Protein AF-A0A5F8A3R5-F1 (afdb_monomer)

Foldseek 3Di:
DPPDCVPPPDQQNAEEEEALVQCCPDPVSAAHPQQPDPPRVVVQVVVPHDHNYYDYDDPAALDPVCVVVCCVVQPCVNNVDHHYSDDSADFPHDPVCVVVCVVVDDDPVCVVVVVVCCVQAFDPPEFEFEAEADPVLVVQLVCVVVVNQWQDGGPNCVPQNDDPVRGDTDDSCLSHNDPVSVLVVRVVVCVVRVGQEYEYHYPDDGCQVVNCVSCVNSHQYDYDDPDDDDDDDDDPDDDDRPPPPPDDDDDDDDDDDDDDDDDDDDDDDDDDDDDDDDDDDDDDDDDDDDPDDPDVCPVVVVVPLDDDDPDDDDDSRGPGDDDDDD

pLDDT: mean 74.11, std 31.18, range [21.55, 98.81]

Organism: Macaca mulatta (NCBI:txid9544)

Mean predicted aligned error: 14.42 Å

Radius of gyration: 27.08 Å; Cα contacts (8 Å, |Δi|>4): 303; chains: 1; bounding box: 55×74×68 Å

Sequence (326 aa):
MEKLAPTHWPPEKRVAYCFEVAAQRSPDKKTCPMKEGNPFGPFWDQFHVSFNKSELFTGISFSAS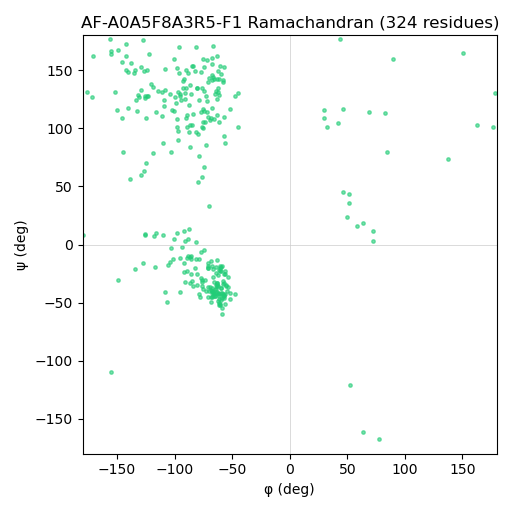YREQWSQRFSPKEHPVLALPGAPAQFPVLEEHRPLQKYMVWSDEMVRTGEAQIHAHLVRPYVGIHLRIGSDWKNACAMLKDGTAGSHFMASPQCVGYSRSTAAPLTMTMCLPDLKEIQRAVKLWVKSLDAQSVYVATDSESYVPELQQFFKGKVCAGQVGVQQEGNERRSQGGPTAHCMLHGLPYKPFAWIYHSSPVPTFLQTPAQRPPPQSFQVFVRSWSSHVPAGTFSALYHFFSWALSGLYETGVEPCLISSQELWAP

Solvent-accessible surface area (backbone atoms only — not comparable to full-atom values): 21499 Å² total; per-residue (Å²): 109,82,86,54,29,74,82,76,49,37,63,88,66,27,46,31,39,37,47,47,79,54,9,51,71,31,98,81,44,60,44,48,61,48,48,66,60,85,66,32,25,63,66,37,48,80,70,74,55,63,67,65,48,53,48,74,45,73,102,73,65,75,53,78,90,35,50,64,61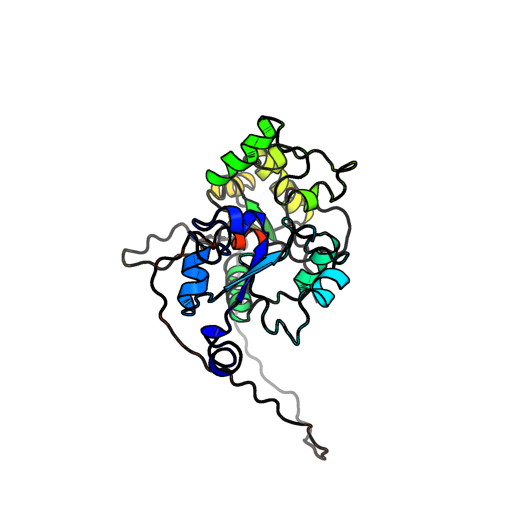,50,48,70,75,50,32,63,88,85,39,78,66,87,43,56,67,61,79,80,66,67,84,52,74,54,77,89,56,55,74,58,55,78,75,69,70,79,50,72,66,56,50,54,53,50,53,51,51,43,71,75,74,54,46,82,48,52,42,48,40,78,43,64,72,26,76,74,48,53,61,64,45,45,38,54,76,72,63,75,45,62,39,75,46,78,69,32,38,86,65,26,44,82,50,88,90,74,36,40,84,59,49,61,61,66,58,50,57,52,72,66,54,49,54,54,52,53,52,52,51,35,62,75,61,66,30,43,17,35,41,46,46,52,74,61,76,70,60,43,70,63,52,22,58,72,49,70,66,72,30,49,51,46,67,84,79,84,79,79,94,72,82,91,79,78,92,73,80,68,85,71,86,77,79,71,82,85,80,76,90,82,74,89,78,79,90,76,91,82,88,85,87,84,86,87,84,86,84,88,89,86,93,84,87,86,84,78,88,79,84,79,84,83,75,89,82,80,89,89,79,84,94,81,82,87,70,81,61,72,74,62,66,83,63,76,78,81,69,84,83,96,70,91,82,76,60,73,83,52,68,68,62,81,79,87,76,136

InterPro domains:
  IPR019378 GDP-fucose protein O-fucosyltransferase [PF10250] (1-217)
  IPR039922 GDP-fucose protein O-fucosyltransferase 1 [PTHR21420] (1-221)

Nearest PDB structures (foldseek):
  5ux6-assembly1_A  TM=9.987E-01  e=8.945E-41  Homo sapiens
  5ky4-assembly1_A  TM=9.962E-01  e=4.911E-40  Mus musculus
  5uxh-assembly1_A  TM=9.986E-01  e=8.212E-39  Homo sapiens
  5ux6-assembly2_B  TM=9.624E-01  e=8.856E-40  Homo sapiens
  5ky7-assembly1_A  TM=9.925E-01  e=2.172E-37  Mus musculus

Structure (mmCIF, N/CA/C/O backbone):
data_AF-A0A5F8A3R5-F1
#
_entry.id   AF-A0A5F8A3R5-F1
#
loop_
_atom_site.group_PDB
_atom_site.id
_atom_site.type_symbol
_atom_site.label_atom_id
_atom_site.label_alt_id
_atom_site.label_comp_id
_atom_site.label_asym_id
_atom_site.label_entity_id
_atom_site.label_seq_id
_atom_site.pdbx_PDB_ins_code
_atom_site.Cartn_x
_atom_site.Cartn_y
_atom_site.Cartn_z
_atom_site.occupancy
_atom_site.B_iso_or_equiv
_atom_site.auth_seq_id
_atom_site.auth_comp_id
_atom_site.auth_asym_id
_atom_site.auth_atom_id
_atom_site.pdbx_PDB_model_num
ATOM 1 N N . MET A 1 1 ? 11.092 -16.797 -12.698 1.00 82.56 1 MET A N 1
ATOM 2 C CA . MET A 1 1 ? 12.349 -16.511 -13.423 1.00 82.56 1 MET A CA 1
ATOM 3 C C . MET A 1 1 ? 12.956 -17.747 -14.076 1.00 82.56 1 MET A C 1
ATOM 5 O O . MET A 1 1 ? 13.409 -17.626 -15.195 1.00 82.56 1 MET A O 1
ATOM 9 N N . GLU A 1 2 ? 12.894 -18.934 -13.475 1.00 90.31 2 GLU A N 1
ATOM 10 C CA . GLU A 1 2 ? 13.579 -20.143 -13.980 1.00 90.31 2 GLU A CA 1
ATOM 11 C C . GLU A 1 2 ? 13.054 -20.720 -15.305 1.00 90.31 2 GLU A C 1
ATOM 13 O O . GLU A 1 2 ? 13.839 -21.155 -16.135 1.00 90.31 2 GLU A O 1
ATOM 18 N N . LYS A 1 3 ? 11.732 -20.739 -15.524 1.00 95.00 3 LYS A N 1
ATOM 19 C CA . LYS A 1 3 ? 11.142 -21.482 -16.656 1.00 95.00 3 LYS A CA 1
ATOM 20 C C . LYS A 1 3 ? 11.127 -20.718 -17.984 1.00 95.00 3 LYS A C 1
ATOM 22 O O . LYS A 1 3 ? 11.261 -21.331 -19.032 1.00 95.00 3 LYS A O 1
ATOM 27 N N . LEU A 1 4 ? 10.919 -19.398 -17.944 1.00 96.81 4 LEU A N 1
ATOM 28 C CA . LEU A 1 4 ? 10.735 -18.569 -19.147 1.00 96.81 4 LEU A CA 1
ATOM 29 C C . LEU A 1 4 ? 11.930 -17.658 -19.432 1.00 96.81 4 LEU A C 1
ATOM 31 O O . LEU A 1 4 ? 12.314 -17.493 -20.588 1.00 96.81 4 LEU A O 1
ATOM 35 N N . ALA A 1 5 ? 12.520 -17.052 -18.396 1.00 97.19 5 ALA A N 1
ATOM 36 C CA . ALA A 1 5 ? 13.532 -16.019 -18.591 1.00 97.19 5 ALA A CA 1
ATOM 37 C C . ALA A 1 5 ? 14.819 -16.527 -19.267 1.00 97.19 5 ALA A C 1
ATOM 39 O O . ALA A 1 5 ? 15.315 -15.796 -20.119 1.00 97.19 5 ALA A O 1
ATOM 40 N N . PRO A 1 6 ? 15.344 -17.743 -18.992 1.00 96.31 6 PRO A N 1
ATOM 41 C CA . PRO A 1 6 ? 16.564 -18.212 -19.648 1.00 96.31 6 PRO A CA 1
ATOM 42 C C . PRO A 1 6 ? 16.463 -18.248 -21.177 1.00 96.31 6 PRO A C 1
ATOM 44 O O . PRO A 1 6 ? 17.441 -17.959 -21.856 1.00 96.31 6 PRO A O 1
ATOM 47 N N . THR A 1 7 ? 15.281 -18.555 -21.719 1.00 97.06 7 THR A N 1
ATOM 48 C CA . THR A 1 7 ? 15.055 -18.651 -23.169 1.00 97.06 7 THR A CA 1
ATOM 49 C C . THR A 1 7 ? 14.505 -17.354 -23.765 1.00 97.06 7 THR A C 1
ATOM 51 O O . THR A 1 7 ? 14.913 -16.950 -24.852 1.00 97.06 7 THR A O 1
ATOM 54 N N . HIS A 1 8 ? 13.577 -16.686 -23.074 1.00 97.25 8 HIS A N 1
ATOM 55 C CA . HIS A 1 8 ? 12.811 -15.567 -23.639 1.00 97.25 8 HIS A CA 1
ATOM 56 C C . HIS A 1 8 ? 13.237 -14.186 -23.124 1.00 97.25 8 HIS A C 1
ATOM 58 O O . HIS A 1 8 ? 12.936 -13.184 -23.770 1.00 97.25 8 HIS A O 1
ATOM 64 N N . TRP A 1 9 ? 13.955 -14.111 -22.000 1.00 98.00 9 TRP A N 1
ATOM 65 C CA . TRP A 1 9 ? 14.418 -12.856 -21.395 1.00 98.00 9 TRP A CA 1
ATOM 66 C C . TRP A 1 9 ? 15.868 -12.950 -20.860 1.00 98.00 9 TRP A C 1
ATOM 68 O O . TRP A 1 9 ? 16.125 -12.732 -19.664 1.00 98.00 9 TRP A O 1
ATOM 78 N N . PRO A 1 10 ? 16.829 -13.314 -21.736 1.00 97.44 10 PRO A N 1
ATOM 79 C CA . PRO A 1 10 ? 18.243 -13.414 -21.384 1.00 97.44 10 PRO A CA 1
ATOM 80 C C . PRO A 1 10 ? 18.846 -12.029 -21.070 1.00 97.44 10 PRO A C 1
ATOM 82 O O . PRO A 1 10 ? 18.249 -11.013 -21.441 1.00 97.44 10 PRO A O 1
ATOM 85 N N . PRO A 1 11 ? 19.994 -11.954 -20.364 1.00 98.06 11 PRO A N 1
ATOM 86 C CA . PRO A 1 11 ? 20.572 -10.708 -19.846 1.00 98.06 11 PRO A CA 1
ATOM 87 C C . PRO A 1 11 ? 20.653 -9.543 -20.842 1.00 98.06 11 PRO A C 1
ATOM 89 O O . PRO A 1 11 ? 20.291 -8.418 -20.506 1.00 98.06 11 PRO A O 1
ATOM 92 N N . GLU A 1 12 ? 21.057 -9.811 -22.077 1.00 97.56 12 GLU A N 1
ATOM 93 C CA . GLU A 1 12 ? 21.188 -8.836 -23.160 1.00 97.56 12 GLU A CA 1
ATOM 94 C C . GLU A 1 12 ? 19.846 -8.258 -23.640 1.00 97.56 12 GLU A C 1
ATOM 96 O O . GLU A 1 12 ? 19.813 -7.187 -24.238 1.00 97.56 12 GLU A O 1
ATOM 101 N N . LYS A 1 13 ? 18.723 -8.926 -23.341 1.00 97.88 13 LYS A N 1
ATOM 102 C CA . LYS A 1 13 ? 17.359 -8.462 -23.656 1.00 97.88 13 LYS A CA 1
ATOM 103 C C . LYS A 1 13 ? 16.644 -7.827 -22.461 1.00 97.88 13 LYS A C 1
ATOM 105 O O . LYS A 1 13 ? 15.462 -7.491 -22.558 1.00 97.88 13 LYS A O 1
ATOM 110 N N . ARG A 1 14 ? 17.318 -7.661 -21.319 1.00 98.44 14 ARG A N 1
ATOM 111 C CA . ARG A 1 14 ? 16.717 -7.078 -20.111 1.00 98.44 14 ARG A CA 1
ATOM 112 C C . ARG A 1 14 ? 16.671 -5.563 -20.220 1.00 98.44 14 ARG A C 1
ATOM 114 O O . ARG A 1 14 ? 17.638 -4.873 -19.911 1.00 98.44 14 ARG A O 1
ATOM 121 N N . VAL A 1 15 ? 15.531 -5.057 -20.667 1.00 98.81 15 VAL A N 1
ATOM 122 C CA . VAL A 1 15 ? 15.263 -3.626 -20.824 1.00 98.81 15 VAL A CA 1
ATOM 123 C C . VAL A 1 15 ? 14.514 -3.100 -19.602 1.00 98.81 15 VAL A C 1
ATOM 125 O O . VAL A 1 15 ? 13.530 -3.705 -19.177 1.00 98.81 15 VAL A O 1
ATOM 128 N N . ALA A 1 16 ? 14.989 -1.993 -19.039 1.00 98.81 16 ALA A N 1
ATOM 129 C CA . ALA A 1 16 ? 14.313 -1.249 -17.983 1.00 98.81 16 ALA A CA 1
ATOM 130 C C . ALA A 1 16 ? 13.424 -0.158 -18.583 1.00 98.81 16 ALA A C 1
ATOM 132 O O . ALA A 1 16 ? 13.827 0.489 -19.544 1.00 98.81 16 ALA A O 1
ATOM 133 N N . TYR A 1 17 ? 12.256 0.088 -17.996 1.00 98.81 17 TYR A N 1
ATOM 134 C CA . TYR A 1 17 ? 11.328 1.120 -18.455 1.00 98.81 17 TYR A CA 1
ATOM 135 C C . TYR A 1 17 ? 11.036 2.078 -17.308 1.00 98.81 17 TYR A C 1
ATOM 137 O O . TYR A 1 17 ? 10.665 1.641 -16.221 1.00 98.81 17 TYR A O 1
ATOM 145 N N . CYS A 1 18 ? 11.192 3.382 -17.508 1.00 98.75 18 CYS A N 1
ATOM 146 C CA . CYS A 1 18 ? 10.903 4.352 -16.454 1.00 98.75 18 CYS A CA 1
ATOM 147 C C . CYS A 1 18 ? 10.561 5.736 -16.999 1.00 98.75 18 CYS A C 1
ATOM 149 O O . CYS A 1 18 ? 10.804 6.065 -18.160 1.00 98.75 18 CYS A O 1
ATOM 151 N N . PHE A 1 19 ? 10.023 6.577 -16.118 1.00 98.62 19 PHE A N 1
ATOM 152 C CA . PHE A 1 19 ? 9.847 7.984 -16.429 1.00 98.62 19 PHE A CA 1
ATOM 153 C C . PHE A 1 19 ? 11.192 8.678 -16.660 1.00 98.62 19 PHE A C 1
ATOM 155 O O . PHE A 1 19 ? 12.144 8.451 -15.911 1.00 98.62 19 PHE A O 1
ATOM 162 N N . GLU A 1 20 ? 11.245 9.602 -17.620 1.00 98.31 20 GLU A N 1
ATOM 163 C CA . GLU A 1 20 ? 12.430 10.437 -17.875 1.00 98.31 20 GLU A CA 1
ATOM 164 C C . GLU A 1 20 ? 12.933 11.128 -16.601 1.00 98.31 20 GLU A C 1
ATOM 166 O O . GLU A 1 20 ? 14.128 11.122 -16.320 1.00 98.31 20 GLU A O 1
ATOM 171 N N . VAL A 1 21 ? 12.024 11.641 -15.765 1.00 97.69 21 VA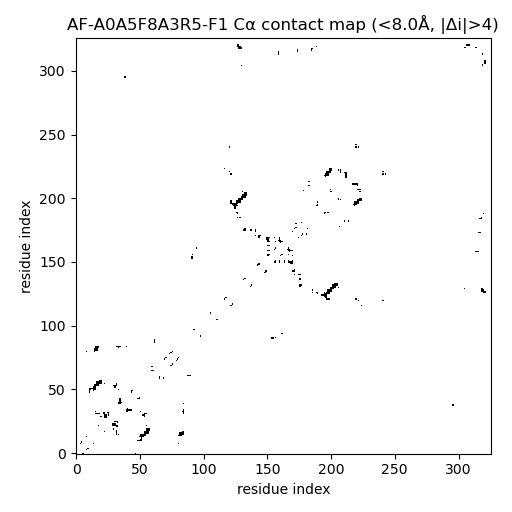L A N 1
ATOM 172 C CA . VAL A 1 21 ? 12.374 12.291 -14.488 1.00 97.69 21 VAL A CA 1
ATOM 173 C C . VAL A 1 21 ? 13.024 11.346 -13.472 1.00 97.69 21 VAL A C 1
ATOM 175 O O . VAL A 1 21 ? 13.745 11.805 -12.589 1.00 97.69 21 VAL A O 1
ATOM 178 N N . ALA A 1 22 ? 12.781 10.035 -13.568 1.00 97.62 22 ALA A N 1
ATOM 179 C CA . ALA A 1 22 ? 13.450 9.044 -12.730 1.00 97.62 22 ALA A CA 1
ATOM 180 C C . ALA A 1 22 ? 14.871 8.785 -13.243 1.00 97.62 22 ALA A C 1
ATOM 182 O O . ALA A 1 22 ? 15.812 8.802 -12.454 1.00 97.62 22 ALA A O 1
ATOM 183 N N . ALA A 1 23 ? 15.033 8.626 -14.559 1.00 97.88 23 ALA A N 1
ATOM 184 C CA . ALA A 1 23 ? 16.346 8.475 -15.181 1.00 97.88 23 ALA A CA 1
ATOM 185 C C . ALA A 1 23 ? 17.226 9.719 -15.003 1.00 97.88 23 ALA A C 1
ATOM 187 O O . ALA A 1 23 ? 18.420 9.598 -14.795 1.00 97.88 23 ALA A O 1
ATOM 188 N N . GLN A 1 24 ? 16.662 10.927 -14.971 1.00 97.69 24 GLN A N 1
ATOM 189 C CA . GLN A 1 24 ? 17.431 12.152 -14.705 1.00 97.69 24 GLN A CA 1
ATOM 190 C C . GLN A 1 24 ? 18.120 12.178 -13.329 1.00 97.69 24 GLN A C 1
ATOM 192 O O . GLN A 1 24 ? 19.040 12.970 -13.131 1.00 97.69 24 GLN A O 1
ATOM 197 N N . ARG A 1 25 ? 17.683 11.337 -12.382 1.00 95.44 25 ARG A N 1
ATOM 198 C CA . ARG A 1 25 ? 18.297 11.199 -11.051 1.00 95.44 25 ARG A CA 1
ATOM 199 C C . ARG A 1 25 ? 19.452 10.199 -11.031 1.00 95.44 25 ARG A C 1
ATOM 201 O O . ARG A 1 25 ? 20.147 10.127 -10.022 1.00 95.44 25 ARG A O 1
ATOM 208 N N . SER A 1 26 ? 19.649 9.424 -12.098 1.00 96.19 26 SER A N 1
ATOM 209 C CA . SER A 1 26 ? 20.798 8.531 -12.202 1.00 96.19 26 SER A CA 1
ATOM 210 C C . SER A 1 26 ? 22.089 9.331 -12.435 1.00 96.19 26 SER A C 1
ATOM 212 O O . SER A 1 26 ? 22.038 10.461 -12.936 1.00 96.19 26 SER A O 1
ATOM 214 N N . PRO A 1 27 ? 23.267 8.751 -12.137 1.00 95.88 27 PRO A N 1
ATOM 215 C CA . PRO A 1 27 ? 24.552 9.418 -12.360 1.00 95.88 27 PRO A CA 1
ATOM 216 C C . PRO A 1 27 ? 24.767 9.894 -13.807 1.00 95.88 27 PRO A C 1
ATOM 218 O O . PRO A 1 27 ? 25.338 10.959 -14.036 1.00 95.88 27 PRO A O 1
ATOM 221 N N . ASP A 1 28 ? 24.279 9.129 -14.786 1.00 96.69 28 ASP A N 1
ATOM 222 C CA . ASP A 1 28 ? 24.381 9.423 -16.221 1.00 96.69 28 ASP A CA 1
ATOM 223 C C . ASP A 1 28 ? 23.167 10.183 -16.791 1.00 96.69 28 ASP A C 1
ATOM 225 O O . ASP A 1 28 ? 23.152 10.525 -17.977 1.00 96.69 28 ASP A O 1
ATOM 229 N N . LYS A 1 29 ? 22.155 10.454 -15.955 1.00 97.38 29 LYS A N 1
ATOM 230 C CA . LYS A 1 29 ? 20.881 11.116 -16.287 1.00 97.38 29 LYS A CA 1
ATOM 231 C C . LYS A 1 29 ? 20.047 10.419 -17.371 1.00 97.38 29 LYS A C 1
ATOM 233 O O . LYS A 1 29 ? 19.163 11.046 -17.960 1.00 97.38 29 LYS A O 1
ATOM 238 N N . LYS A 1 30 ? 20.350 9.157 -17.683 1.00 97.62 30 LYS A N 1
ATOM 239 C CA . LYS A 1 30 ? 19.756 8.400 -18.802 1.00 97.62 30 LYS A CA 1
ATOM 240 C C . LYS A 1 30 ? 19.340 6.982 -18.420 1.00 97.62 30 LYS A C 1
ATOM 242 O O . LYS A 1 30 ? 18.496 6.404 -19.101 1.00 97.62 30 LYS A O 1
ATOM 247 N N . THR A 1 31 ? 19.897 6.430 -17.348 1.00 98.44 31 THR A N 1
ATOM 248 C CA . THR A 1 31 ? 19.628 5.059 -16.912 1.00 98.44 31 THR A CA 1
ATOM 249 C C . THR A 1 31 ? 18.486 4.999 -15.899 1.00 98.44 31 THR A C 1
ATOM 251 O O . THR A 1 31 ? 18.439 5.760 -14.937 1.00 98.44 31 THR A O 1
ATOM 254 N N . CYS A 1 32 ? 17.559 4.060 -16.083 1.00 98.75 32 CYS A N 1
ATOM 255 C CA . CYS A 1 32 ? 16.489 3.818 -15.125 1.00 98.75 32 CYS A CA 1
ATOM 256 C C . CYS A 1 32 ? 17.047 3.302 -13.788 1.00 98.75 32 CYS A C 1
ATOM 258 O O . CYS A 1 32 ? 17.773 2.303 -13.784 1.00 98.75 32 CYS A O 1
ATOM 260 N N . PRO A 1 33 ? 16.662 3.898 -12.642 1.00 98.06 33 PRO A N 1
ATOM 261 C CA . PRO A 1 33 ? 17.178 3.530 -11.323 1.00 98.06 33 PRO A CA 1
ATOM 262 C C . PRO A 1 33 ? 16.500 2.260 -10.774 1.00 98.06 33 PRO A C 1
ATOM 264 O O . PRO A 1 33 ? 15.946 2.254 -9.680 1.00 98.06 33 PRO A O 1
ATOM 267 N N . MET A 1 34 ? 16.514 1.165 -11.541 1.00 98.38 34 MET A N 1
ATOM 268 C CA . MET A 1 34 ? 15.811 -0.085 -11.208 1.00 98.38 34 MET A CA 1
ATOM 269 C C . MET A 1 34 ? 16.317 -0.740 -9.925 1.00 98.38 34 MET A C 1
ATOM 271 O O . MET A 1 34 ? 15.586 -1.506 -9.307 1.00 98.38 34 MET A O 1
ATOM 275 N N . LYS A 1 35 ? 17.579 -0.484 -9.570 1.00 98.25 35 LYS A N 1
ATOM 276 C CA . LYS A 1 35 ? 18.303 -1.144 -8.478 1.00 98.25 35 LYS A CA 1
ATOM 277 C C . LYS A 1 35 ? 18.904 -0.159 -7.472 1.00 98.25 35 LYS A C 1
ATOM 279 O O . LYS A 1 35 ? 19.668 -0.570 -6.607 1.00 98.25 35 LYS A O 1
ATOM 284 N N . GLU A 1 36 ? 18.579 1.126 -7.586 1.00 96.94 36 GLU A N 1
ATOM 285 C CA . GLU A 1 36 ? 19.144 2.154 -6.712 1.00 96.94 36 GLU A CA 1
ATOM 286 C C . GLU A 1 36 ? 18.464 2.123 -5.339 1.00 96.94 36 GLU A C 1
ATOM 288 O O . GLU A 1 36 ? 17.277 2.419 -5.205 1.00 96.94 36 GLU A O 1
ATOM 293 N N . GLY A 1 37 ? 19.227 1.764 -4.305 1.00 95.19 37 GLY A N 1
ATOM 294 C CA . GLY A 1 37 ? 18.761 1.724 -2.920 1.00 95.19 37 GLY A CA 1
ATOM 295 C C . GLY A 1 37 ? 17.900 0.506 -2.555 1.00 95.19 37 GLY A C 1
ATOM 296 O O . GLY A 1 37 ? 17.824 -0.498 -3.265 1.00 95.19 37 GLY A O 1
ATOM 297 N N . ASN A 1 38 ? 17.260 0.592 -1.387 1.00 95.06 38 ASN A N 1
ATOM 298 C CA . ASN A 1 38 ? 16.392 -0.441 -0.819 1.00 95.06 38 ASN A CA 1
ATOM 299 C C . ASN A 1 38 ? 14.927 0.038 -0.896 1.00 95.06 38 ASN A C 1
ATOM 301 O O . ASN A 1 38 ? 14.677 1.192 -0.543 1.00 95.06 38 ASN A O 1
ATOM 305 N N . PRO A 1 39 ? 13.964 -0.784 -1.362 1.00 97.00 39 PRO A N 1
ATOM 306 C CA . PRO A 1 39 ? 14.056 -2.226 -1.654 1.00 97.00 39 PRO A CA 1
ATOM 307 C C . PRO A 1 39 ? 14.454 -2.602 -3.087 1.00 97.00 39 PRO A C 1
ATOM 309 O O . PRO A 1 39 ? 14.511 -3.788 -3.409 1.00 97.00 39 PRO A O 1
ATOM 312 N N . PHE A 1 40 ? 14.740 -1.619 -3.938 1.00 97.31 40 PHE A N 1
ATOM 313 C CA . PHE A 1 40 ? 14.911 -1.796 -5.382 1.00 97.31 40 PHE A CA 1
ATOM 314 C C . PHE A 1 40 ? 16.023 -2.783 -5.768 1.00 97.31 40 PHE A C 1
ATOM 316 O O . PHE A 1 40 ? 15.758 -3.746 -6.485 1.00 97.31 40 PHE A O 1
ATOM 323 N N . GLY A 1 41 ? 17.251 -2.587 -5.279 1.00 97.56 41 GLY A N 1
ATOM 324 C CA . GLY A 1 41 ? 18.385 -3.470 -5.587 1.00 97.56 41 GLY A CA 1
ATOM 325 C C . GLY A 1 41 ? 18.132 -4.924 -5.175 1.00 97.56 41 GLY A C 1
ATOM 326 O O . GLY A 1 41 ? 18.049 -5.790 -6.054 1.00 97.56 41 GLY A O 1
ATOM 327 N N . PRO A 1 42 ? 17.891 -5.188 -3.873 1.00 98.31 42 PRO A N 1
ATOM 328 C CA . PRO A 1 42 ? 17.630 -6.534 -3.369 1.00 98.31 42 PRO A CA 1
ATOM 329 C C . PRO A 1 42 ? 16.490 -7.263 -4.091 1.00 98.31 42 PRO A C 1
ATOM 331 O O . PRO A 1 42 ? 16.590 -8.467 -4.332 1.00 98.31 42 PRO A O 1
ATOM 334 N N . PHE A 1 43 ? 15.428 -6.546 -4.483 1.00 98.12 43 PHE A N 1
ATOM 335 C CA . PHE A 1 43 ? 14.307 -7.144 -5.206 1.00 98.12 43 PHE A CA 1
ATOM 336 C C . PHE A 1 43 ? 14.728 -7.778 -6.539 1.00 98.12 43 PHE A C 1
ATOM 338 O O . PHE A 1 43 ? 14.259 -8.867 -6.863 1.00 98.12 43 PHE A O 1
ATOM 345 N N . TRP A 1 44 ? 15.605 -7.136 -7.313 1.00 98.25 44 TRP A N 1
ATOM 346 C CA . TRP A 1 44 ? 16.084 -7.692 -8.584 1.00 98.25 44 TRP A CA 1
ATOM 347 C C . TRP A 1 44 ? 17.262 -8.651 -8.401 1.00 98.25 44 TRP A C 1
ATOM 349 O O . TRP A 1 44 ? 17.398 -9.619 -9.157 1.00 98.25 44 TRP A O 1
ATOM 359 N N . ASP A 1 45 ? 18.096 -8.416 -7.387 1.00 98.25 45 ASP A N 1
ATOM 360 C CA . ASP A 1 45 ? 19.271 -9.240 -7.095 1.00 98.25 45 ASP A CA 1
ATOM 361 C C . ASP A 1 45 ? 18.913 -10.662 -6.669 1.00 98.25 45 ASP A C 1
ATOM 363 O O . ASP A 1 45 ? 19.619 -11.592 -7.059 1.00 98.25 45 ASP A O 1
ATOM 367 N N . GLN A 1 46 ? 17.779 -10.864 -5.986 1.00 97.62 46 GLN A N 1
ATOM 368 C CA . GLN A 1 46 ? 17.300 -12.210 -5.634 1.00 97.62 46 GLN A CA 1
ATOM 369 C C . GLN A 1 46 ? 17.057 -13.107 -6.867 1.00 97.62 46 GLN A C 1
ATOM 371 O O . GLN A 1 46 ? 17.004 -14.327 -6.751 1.00 97.62 46 GLN A O 1
ATOM 376 N N . PHE A 1 47 ? 16.910 -12.508 -8.055 1.00 97.75 47 PHE A N 1
ATOM 377 C CA . PHE A 1 47 ? 16.742 -13.206 -9.330 1.00 97.75 47 PHE A CA 1
ATOM 378 C C . PHE A 1 47 ? 17.961 -13.082 -10.254 1.00 97.75 47 PHE A C 1
ATOM 380 O O . PHE A 1 47 ? 17.878 -13.450 -11.429 1.00 97.75 47 PHE A O 1
ATOM 387 N N . HIS A 1 48 ? 19.070 -12.522 -9.759 1.00 97.62 48 HIS A N 1
ATOM 388 C CA . HIS A 1 48 ? 20.262 -12.193 -10.545 1.00 97.62 48 HIS A CA 1
ATOM 389 C C . HIS A 1 48 ? 19.925 -11.360 -11.796 1.00 97.62 48 HIS A C 1
ATOM 391 O O . HIS A 1 48 ? 20.399 -11.616 -12.914 1.00 97.62 48 HIS A O 1
ATOM 397 N N . VAL A 1 49 ? 19.044 -10.369 -11.620 1.00 98.38 49 VAL A N 1
ATOM 398 C CA . VAL A 1 49 ? 18.607 -9.464 -12.685 1.00 98.38 49 VAL A CA 1
ATOM 399 C C . VAL A 1 49 ? 19.429 -8.177 -12.673 1.00 98.38 49 VAL A C 1
ATOM 401 O O . VAL A 1 49 ? 19.566 -7.487 -11.663 1.00 98.38 49 VAL A O 1
ATOM 404 N N . SER A 1 50 ? 19.940 -7.845 -13.854 1.00 98.25 50 SER A N 1
ATOM 405 C CA . SER A 1 50 ? 20.540 -6.561 -14.209 1.00 98.25 50 SER A CA 1
ATOM 406 C C . SER A 1 50 ? 19.976 -6.147 -15.562 1.00 98.25 50 SER A C 1
ATOM 408 O O . SER A 1 50 ? 19.616 -7.010 -16.368 1.00 98.25 50 SER A O 1
ATOM 410 N N . PHE A 1 51 ? 19.882 -4.842 -15.797 1.00 98.50 51 PHE A N 1
ATOM 411 C CA . PHE A 1 51 ? 19.267 -4.280 -16.995 1.00 98.50 51 PHE A CA 1
ATOM 412 C C . PHE A 1 51 ? 20.349 -3.791 -17.953 1.00 98.50 51 PHE A C 1
ATOM 414 O O . PHE A 1 51 ? 21.268 -3.086 -17.548 1.00 98.50 51 PHE A O 1
ATOM 421 N N . ASN A 1 52 ? 20.250 -4.203 -19.214 1.00 97.81 52 ASN A N 1
ATOM 422 C CA . ASN A 1 52 ? 21.227 -3.899 -20.253 1.00 97.81 52 ASN A CA 1
ATOM 423 C C . ASN A 1 52 ? 21.030 -2.496 -20.847 1.00 97.81 52 ASN A C 1
ATOM 425 O O . ASN A 1 52 ? 22.006 -1.832 -21.182 1.00 97.81 52 ASN A O 1
ATOM 429 N N . LYS A 1 53 ? 19.777 -2.038 -20.956 1.00 97.88 53 LYS A N 1
ATOM 430 C CA . LYS A 1 53 ? 19.432 -0.699 -21.449 1.00 97.88 53 LYS A CA 1
ATOM 431 C C . LYS A 1 53 ? 18.154 -0.161 -20.805 1.00 97.88 53 LYS A C 1
ATOM 433 O O . LYS A 1 53 ? 17.407 -0.916 -20.180 1.00 97.88 53 LYS A O 1
ATOM 438 N N . SER A 1 54 ? 17.908 1.134 -20.996 1.00 98.69 54 SER A N 1
ATOM 439 C CA . SER A 1 54 ? 16.736 1.851 -20.484 1.00 98.69 54 SER A CA 1
ATOM 440 C C . SER A 1 54 ? 15.899 2.431 -21.623 1.00 98.69 54 SER A C 1
ATOM 442 O O . SER A 1 54 ? 16.445 3.039 -22.539 1.00 98.69 54 SER A O 1
ATOM 444 N N . GLU A 1 55 ? 14.583 2.268 -21.540 1.00 98.62 55 GLU A N 1
ATOM 445 C CA . GLU A 1 55 ? 13.585 2.930 -22.378 1.00 98.62 55 GLU A CA 1
ATOM 446 C C . GLU A 1 55 ? 12.842 3.952 -21.515 1.00 98.62 55 GLU A C 1
ATOM 448 O O . GLU A 1 55 ? 12.225 3.618 -20.499 1.00 98.62 55 GLU A O 1
ATOM 453 N N . LEU A 1 56 ? 12.931 5.220 -21.902 1.00 98.62 56 LEU A N 1
ATOM 454 C CA . LEU A 1 56 ? 12.355 6.318 -21.133 1.00 98.62 56 LEU A CA 1
ATOM 455 C C . LEU A 1 56 ? 10.978 6.677 -21.679 1.00 98.62 56 LEU A C 1
ATOM 457 O O . LEU A 1 56 ? 10.755 6.579 -22.884 1.00 98.62 56 LEU A O 1
ATOM 461 N N . PHE A 1 57 ? 10.064 7.121 -20.820 1.00 98.38 57 PHE A N 1
ATOM 462 C CA . PHE A 1 57 ? 8.771 7.676 -21.221 1.00 98.38 57 PHE A CA 1
ATOM 463 C C . PHE A 1 57 ? 8.397 8.921 -20.409 1.00 98.38 57 PHE A C 1
ATOM 465 O O . PHE A 1 57 ? 8.872 9.142 -19.297 1.00 98.38 57 PHE A O 1
ATOM 472 N N . THR A 1 58 ? 7.540 9.764 -20.978 1.00 97.81 58 THR A N 1
ATOM 473 C CA . THR A 1 58 ? 7.069 11.017 -20.374 1.00 97.81 58 THR A CA 1
ATOM 474 C C . THR A 1 58 ? 5.708 11.389 -20.959 1.00 97.81 58 THR A C 1
ATOM 476 O O . THR A 1 58 ? 5.310 10.830 -21.983 1.00 97.81 58 THR A O 1
ATOM 479 N N . GLY A 1 59 ? 4.978 12.297 -20.305 1.00 96.19 59 GLY A N 1
ATOM 480 C CA . GLY A 1 59 ? 3.659 12.757 -20.767 1.00 96.19 59 GLY A CA 1
ATOM 481 C C . GLY A 1 59 ? 2.576 11.669 -20.805 1.00 96.19 59 GLY A C 1
ATOM 482 O O . GLY A 1 59 ? 1.568 11.830 -21.484 1.00 96.19 59 GLY A O 1
ATOM 483 N N . ILE A 1 60 ? 2.791 10.558 -20.097 1.00 97.06 60 ILE A N 1
ATOM 484 C CA . ILE A 1 60 ? 1.889 9.407 -20.010 1.00 97.06 60 ILE A CA 1
ATOM 485 C C . ILE A 1 60 ? 1.664 9.052 -18.539 1.00 97.06 60 ILE A C 1
ATOM 487 O O . ILE A 1 60 ? 2.525 9.311 -17.700 1.00 97.06 60 ILE A O 1
ATOM 491 N N . SER A 1 61 ? 0.523 8.457 -18.202 1.00 97.19 61 SER A N 1
ATOM 492 C CA . SER A 1 61 ? 0.282 7.887 -16.872 1.00 97.19 61 SER A CA 1
ATOM 493 C C . SER A 1 61 ? -0.179 6.433 -16.987 1.00 97.19 61 SER A C 1
ATOM 495 O O . SER A 1 61 ? -0.380 5.918 -18.085 1.00 97.19 61 SER A O 1
ATOM 497 N N . PHE A 1 62 ? -0.356 5.760 -15.852 1.00 97.88 62 PHE A N 1
ATOM 498 C CA . PHE A 1 62 ? -0.866 4.387 -15.809 1.00 97.88 62 PHE A CA 1
ATOM 499 C C . PHE A 1 62 ? -2.404 4.303 -15.762 1.00 97.88 62 PHE A C 1
ATOM 501 O O . PHE A 1 62 ? -2.947 3.242 -15.466 1.00 97.88 62 PHE A O 1
ATOM 508 N N . SER A 1 63 ? -3.134 5.396 -16.024 1.00 97.25 63 SER A N 1
ATOM 509 C CA . SER A 1 63 ? -4.598 5.335 -16.136 1.00 97.25 63 SER A CA 1
ATOM 510 C C . SER A 1 63 ? -5.036 4.690 -17.452 1.00 97.25 63 SER A C 1
ATOM 512 O O . SER A 1 63 ? -4.361 4.800 -18.477 1.00 97.25 63 SER A O 1
ATOM 514 N N . ALA A 1 64 ? -6.222 4.075 -17.449 1.00 97.19 64 ALA A N 1
ATOM 515 C CA . ALA A 1 64 ? -6.793 3.412 -18.625 1.00 97.19 64 ALA A CA 1
ATOM 516 C C . ALA A 1 64 ? -6.932 4.340 -19.850 1.00 97.19 64 ALA A C 1
ATOM 518 O O . ALA A 1 64 ? -6.871 3.874 -20.986 1.00 97.19 64 ALA A O 1
ATOM 519 N N . SER A 1 65 ? -7.044 5.656 -19.637 1.00 97.88 65 SER A N 1
ATOM 520 C CA . SER A 1 65 ? -7.080 6.669 -20.701 1.00 97.88 65 SER A CA 1
ATOM 521 C C . SER A 1 65 ? -5.825 6.705 -21.583 1.00 97.88 65 SER A C 1
ATOM 523 O O . SER A 1 65 ? -5.892 7.227 -22.689 1.00 97.88 65 SER A O 1
ATOM 525 N N . TYR A 1 66 ? -4.692 6.171 -21.111 1.00 98.19 66 TYR A N 1
ATOM 526 C CA . TYR A 1 66 ? -3.432 6.122 -21.861 1.00 98.19 66 TYR A CA 1
ATOM 527 C C . TYR A 1 66 ? -3.177 4.777 -22.556 1.00 98.19 66 TYR A C 1
ATOM 529 O O . TYR A 1 66 ? -2.072 4.526 -23.043 1.00 98.19 66 TYR A O 1
ATOM 537 N N . ARG A 1 67 ? -4.174 3.882 -22.590 1.00 97.62 67 ARG A N 1
ATOM 538 C CA . ARG A 1 67 ? -4.047 2.530 -23.155 1.00 97.62 67 ARG A CA 1
ATOM 539 C C . ARG A 1 67 ? -3.471 2.527 -24.573 1.00 97.62 67 ARG A C 1
ATOM 541 O O . ARG A 1 67 ? -2.581 1.724 -24.857 1.00 97.62 67 ARG A O 1
ATOM 548 N N . GLU A 1 68 ? -3.978 3.392 -25.447 1.00 97.94 68 GLU A N 1
ATOM 549 C CA . GLU A 1 68 ? -3.553 3.437 -26.851 1.00 97.94 68 GLU A CA 1
ATOM 550 C C . GLU A 1 68 ? -2.099 3.903 -26.973 1.00 97.94 68 GLU A C 1
ATOM 552 O O . GLU A 1 68 ? -1.309 3.285 -27.679 1.00 97.94 68 GLU A O 1
ATOM 557 N N . GLN A 1 69 ? -1.699 4.913 -26.198 1.00 98.25 69 GLN A N 1
ATOM 558 C CA . GLN A 1 69 ? -0.328 5.422 -26.169 1.00 98.25 69 GLN A CA 1
ATOM 559 C C . GLN A 1 69 ? 0.658 4.366 -25.651 1.00 98.25 69 GLN A C 1
ATOM 561 O O . GLN A 1 69 ? 1.736 4.207 -26.224 1.00 98.25 69 GLN A O 1
ATOM 566 N N . TRP A 1 70 ? 0.289 3.614 -24.605 1.00 98.38 70 TRP A N 1
ATOM 567 C CA . TRP A 1 70 ? 1.091 2.485 -24.116 1.00 98.38 70 TRP A CA 1
ATOM 568 C C . TRP A 1 70 ? 1.236 1.399 -25.182 1.00 98.38 70 TRP A C 1
ATOM 570 O O . TRP A 1 70 ? 2.346 0.942 -25.441 1.00 98.38 70 TRP A O 1
ATOM 580 N N . SER A 1 71 ? 0.129 1.022 -25.824 1.00 97.31 71 SER A N 1
ATOM 581 C CA . SER A 1 71 ? 0.101 -0.064 -26.811 1.00 97.31 71 SER A CA 1
ATOM 582 C C . SER A 1 71 ? 0.849 0.296 -28.097 1.00 97.31 71 SER A C 1
ATOM 584 O O . SER A 1 71 ? 1.521 -0.557 -28.673 1.00 97.31 71 SER A O 1
ATOM 586 N N . GLN A 1 72 ? 0.760 1.557 -28.529 1.00 97.31 72 GLN A N 1
ATOM 587 C CA . GLN A 1 72 ? 1.457 2.064 -29.708 1.00 97.31 72 GLN A CA 1
ATOM 588 C C . GLN A 1 72 ? 2.962 2.188 -29.465 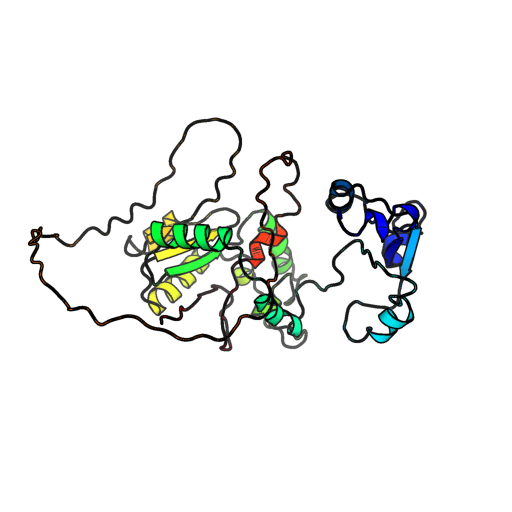1.00 97.31 72 GLN A C 1
ATOM 590 O O . GLN A 1 72 ? 3.750 1.808 -30.325 1.00 97.31 72 GLN A O 1
ATOM 595 N N . ARG A 1 73 ? 3.368 2.733 -28.312 1.00 98.06 73 ARG A N 1
ATOM 596 C CA . ARG A 1 73 ? 4.786 2.961 -28.003 1.00 98.06 73 ARG A CA 1
ATOM 597 C C . ARG A 1 73 ? 5.515 1.679 -27.619 1.00 98.06 73 ARG A C 1
ATOM 599 O O . ARG A 1 73 ? 6.690 1.543 -27.928 1.00 98.06 73 ARG A O 1
ATOM 606 N N . PHE A 1 74 ? 4.835 0.770 -26.926 1.00 98.06 74 PHE A N 1
ATOM 607 C CA . PHE A 1 74 ? 5.431 -0.438 -26.368 1.00 98.06 74 PHE A CA 1
ATOM 608 C C . PHE A 1 74 ? 4.656 -1.678 -26.807 1.00 98.06 74 PHE A C 1
ATOM 610 O O . PHE A 1 74 ? 4.064 -2.395 -25.998 1.00 98.06 74 PHE A O 1
ATOM 617 N N . SER A 1 75 ? 4.648 -1.918 -28.119 1.00 98.00 75 SER A N 1
ATOM 618 C CA . SER A 1 75 ? 3.954 -3.066 -28.697 1.00 98.00 75 SER A CA 1
ATOM 619 C C . SER A 1 75 ? 4.539 -4.387 -28.160 1.00 98.00 75 SER A C 1
ATOM 621 O O . SER A 1 75 ? 5.760 -4.504 -28.030 1.00 98.00 75 SER A O 1
ATOM 623 N N . PRO A 1 76 ? 3.731 -5.435 -27.898 1.00 97.50 76 PRO A N 1
ATOM 624 C CA . PRO A 1 76 ? 4.250 -6.709 -27.382 1.00 97.50 76 PRO A CA 1
ATOM 625 C C . PRO A 1 76 ? 5.280 -7.397 -28.293 1.00 97.50 76 PRO A C 1
ATOM 627 O O . PRO A 1 76 ? 6.072 -8.213 -27.828 1.00 97.50 76 PRO A O 1
ATOM 630 N N . LYS A 1 77 ? 5.274 -7.083 -29.597 1.00 96.56 77 LYS A N 1
ATOM 631 C CA . LYS A 1 77 ? 6.229 -7.624 -30.574 1.00 96.56 77 LYS A CA 1
ATOM 632 C C . LYS A 1 77 ? 7.627 -7.027 -30.396 1.00 96.56 77 LYS A C 1
ATOM 634 O O . LYS A 1 77 ? 8.614 -7.743 -30.535 1.00 96.56 77 LYS A O 1
ATOM 639 N N . GLU A 1 78 ? 7.704 -5.731 -30.113 1.00 97.50 78 GLU A N 1
ATOM 640 C CA . GLU A 1 78 ? 8.967 -4.998 -29.952 1.00 97.50 78 GLU A CA 1
ATOM 641 C C . GLU A 1 78 ? 9.439 -5.001 -28.493 1.00 97.50 78 GLU A C 1
ATOM 643 O O . GLU A 1 78 ? 10.637 -5.063 -28.219 1.00 97.50 78 GLU A O 1
ATOM 648 N N . HIS A 1 79 ? 8.488 -5.014 -27.557 1.00 98.25 79 HIS A N 1
ATOM 649 C CA . HIS A 1 79 ? 8.698 -4.938 -26.116 1.00 98.25 79 HIS A CA 1
ATOM 650 C C . HIS A 1 79 ? 8.024 -6.127 -25.404 1.00 98.25 79 HIS A C 1
ATOM 652 O O . HIS A 1 79 ? 7.039 -5.951 -24.686 1.00 98.25 79 HIS A O 1
ATOM 658 N N . PRO A 1 80 ? 8.544 -7.361 -25.568 1.00 97.81 80 PRO A N 1
ATOM 659 C CA . PRO A 1 80 ? 7.908 -8.573 -25.039 1.00 97.81 80 PRO A CA 1
ATOM 660 C C . PRO A 1 80 ? 7.894 -8.649 -23.506 1.00 97.81 80 PRO A C 1
ATOM 662 O O . PRO A 1 80 ? 7.098 -9.387 -22.930 1.00 97.81 80 PRO A O 1
ATOM 665 N N . VAL A 1 81 ? 8.780 -7.903 -22.836 1.00 98.44 81 VAL A N 1
ATOM 666 C CA . VAL A 1 81 ? 8.827 -7.780 -21.376 1.00 98.44 81 VAL A CA 1
ATOM 667 C C . VAL A 1 81 ? 8.945 -6.304 -21.009 1.00 98.44 81 VAL A C 1
ATOM 669 O O . VAL A 1 81 ? 9.960 -5.670 -21.302 1.00 98.44 81 VAL A O 1
ATOM 672 N N . LEU A 1 82 ? 7.916 -5.778 -20.343 1.00 98.50 82 LEU A N 1
ATOM 673 C CA . LEU A 1 82 ? 7.891 -4.435 -19.761 1.00 98.50 82 LEU A CA 1
ATOM 674 C C . LEU A 1 82 ? 8.237 -4.512 -18.269 1.00 98.50 82 LEU A C 1
ATOM 676 O O . LEU A 1 82 ? 7.384 -4.824 -17.441 1.00 98.50 82 LEU A O 1
ATOM 680 N N . ALA A 1 83 ? 9.500 -4.248 -17.927 1.00 98.62 83 ALA A N 1
ATOM 681 C CA . ALA A 1 83 ? 9.994 -4.260 -16.549 1.00 98.62 83 ALA A CA 1
ATOM 682 C C . ALA A 1 83 ? 10.134 -2.831 -15.993 1.00 98.62 83 ALA A C 1
ATOM 684 O O . ALA A 1 83 ? 10.954 -2.048 -16.471 1.00 98.62 83 ALA A O 1
ATOM 685 N N . LEU A 1 84 ? 9.343 -2.506 -14.968 1.00 98.75 84 LEU A N 1
ATOM 686 C CA . LEU A 1 84 ? 9.250 -1.173 -14.358 1.00 98.75 84 LEU A CA 1
ATOM 687 C C . LEU A 1 84 ? 9.902 -1.146 -12.961 1.00 98.75 84 LEU A C 1
ATOM 689 O O . LEU A 1 84 ? 9.897 -2.172 -12.279 1.00 98.75 84 LEU A O 1
ATOM 693 N N . PRO A 1 85 ? 10.440 0.001 -12.499 1.00 97.50 85 PRO A N 1
ATOM 694 C CA . PRO A 1 85 ? 11.111 0.109 -11.198 1.00 97.50 85 PRO A CA 1
ATOM 695 C C . PRO A 1 85 ? 10.145 0.032 -10.008 1.00 97.50 85 PRO A C 1
ATOM 697 O O . PRO A 1 85 ? 10.574 -0.169 -8.878 1.00 97.50 85 PRO A O 1
ATOM 700 N N . GLY A 1 86 ? 8.845 0.207 -10.247 1.00 96.81 86 GLY A N 1
ATOM 701 C CA . GLY A 1 86 ? 7.792 0.148 -9.241 1.00 96.81 86 GLY A CA 1
ATOM 702 C C . GLY A 1 86 ? 6.450 -0.196 -9.878 1.00 96.81 86 GLY A C 1
ATOM 703 O O . GLY A 1 86 ? 6.348 -0.338 -11.100 1.00 96.81 86 GLY A O 1
ATOM 704 N N . ALA A 1 87 ? 5.420 -0.340 -9.047 1.00 97.19 87 ALA A N 1
ATOM 705 C CA . ALA A 1 87 ? 4.092 -0.714 -9.515 1.00 97.19 87 ALA A CA 1
ATOM 706 C C . ALA A 1 87 ? 3.516 0.346 -10.482 1.00 97.19 87 ALA A C 1
ATOM 708 O O . ALA A 1 87 ? 3.507 1.531 -10.135 1.00 97.19 87 ALA A O 1
ATOM 709 N N . PRO A 1 88 ? 2.987 -0.045 -11.659 1.00 97.81 88 PRO A N 1
ATOM 710 C CA . PRO A 1 88 ? 2.253 0.848 -12.558 1.00 97.81 88 PRO A CA 1
ATOM 711 C C . PRO A 1 88 ? 0.835 1.117 -12.033 1.00 97.81 88 PRO A C 1
ATOM 713 O O . PRO A 1 88 ? -0.160 0.804 -12.681 1.00 97.81 88 PRO A O 1
ATOM 716 N N . ALA A 1 89 ? 0.732 1.644 -10.816 1.00 96.38 89 ALA A N 1
ATOM 717 C CA . ALA A 1 89 ? -0.524 1.814 -10.100 1.00 96.38 89 ALA A CA 1
ATOM 718 C C . ALA A 1 89 ? -0.502 3.083 -9.243 1.00 96.38 89 ALA A C 1
ATOM 720 O O . ALA A 1 89 ? 0.559 3.588 -8.874 1.00 96.38 89 ALA A O 1
ATOM 721 N N . GLN A 1 90 ? -1.688 3.598 -8.926 1.00 96.81 90 GLN A N 1
ATOM 722 C CA . GLN A 1 90 ? -1.838 4.704 -7.983 1.00 96.81 90 GLN A CA 1
ATOM 723 C C . GLN A 1 90 ? -1.868 4.192 -6.540 1.00 96.81 90 GLN A C 1
ATOM 725 O O . GLN A 1 90 ? -2.286 3.061 -6.282 1.00 96.81 90 GLN A O 1
ATOM 730 N N . PHE A 1 91 ? -1.454 5.053 -5.610 1.00 94.69 91 PHE A N 1
ATOM 731 C CA . PHE A 1 91 ? -1.672 4.874 -4.181 1.00 94.69 91 PHE A CA 1
ATOM 732 C C . PHE A 1 91 ? -2.408 6.103 -3.615 1.00 94.69 91 PHE A C 1
ATOM 734 O O . PHE A 1 91 ? -1.926 7.222 -3.821 1.00 94.69 91 PHE A O 1
ATOM 741 N N . PRO A 1 92 ? -3.533 5.920 -2.896 1.00 96.00 92 PRO A N 1
ATOM 742 C CA . PRO A 1 92 ? -4.234 4.650 -2.673 1.00 96.00 92 PRO A CA 1
ATOM 743 C C . PRO A 1 92 ? -4.844 4.084 -3.970 1.00 96.00 92 PRO A C 1
ATOM 745 O O . PRO A 1 92 ? -4.848 4.742 -5.011 1.00 96.00 92 PRO A O 1
ATOM 748 N N . VAL A 1 93 ? -5.335 2.842 -3.910 1.00 95.38 93 VAL A N 1
ATOM 749 C CA . VAL A 1 93 ? -5.993 2.186 -5.050 1.00 95.38 93 VAL A CA 1
ATOM 750 C C . VAL A 1 93 ? -7.197 3.007 -5.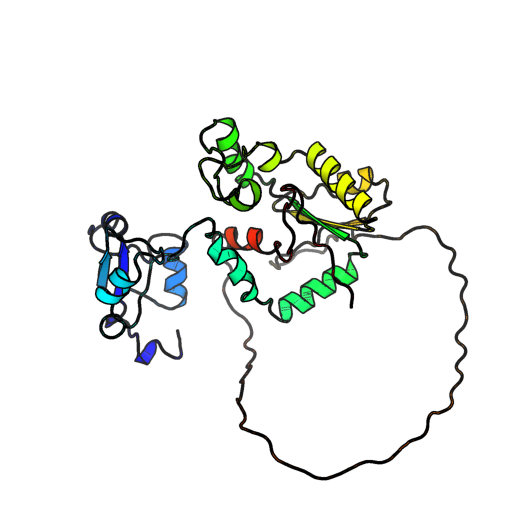524 1.00 95.38 93 VAL A C 1
ATOM 752 O O . VAL A 1 93 ? -7.945 3.544 -4.703 1.00 95.38 93 VAL A O 1
ATOM 755 N N . LEU A 1 94 ? -7.386 3.096 -6.841 1.00 96.12 94 LEU A N 1
ATOM 756 C CA . LEU A 1 94 ? -8.562 3.728 -7.440 1.00 96.12 94 LEU A CA 1
ATOM 757 C C . LEU A 1 94 ? -9.849 2.990 -7.046 1.00 96.12 94 LEU A C 1
ATOM 759 O O . LEU A 1 94 ? -9.831 1.774 -6.834 1.00 96.12 94 LEU A O 1
ATOM 763 N N . GLU A 1 95 ? -10.958 3.722 -6.957 1.00 97.00 95 GLU A N 1
ATOM 764 C CA . GLU A 1 95 ? -12.243 3.190 -6.495 1.00 97.00 95 GLU A CA 1
ATOM 765 C C . GLU A 1 95 ? -12.705 2.002 -7.348 1.00 97.00 95 GLU A C 1
ATOM 767 O O . GLU A 1 95 ? -13.051 0.946 -6.814 1.00 97.00 95 GLU A O 1
ATOM 772 N N . GLU A 1 96 ? -12.593 2.126 -8.671 1.00 97.56 96 GLU A N 1
ATOM 773 C CA . GLU A 1 96 ? -12.960 1.103 -9.650 1.00 97.56 96 GLU A CA 1
ATOM 774 C C . GLU A 1 96 ? -12.116 -0.178 -9.559 1.00 97.56 96 GLU A C 1
ATOM 776 O O . GLU A 1 96 ? -12.531 -1.234 -10.038 1.00 97.56 96 GLU A O 1
ATOM 781 N N . HIS A 1 97 ? -10.938 -0.115 -8.931 1.00 97.44 97 HIS A N 1
ATOM 782 C CA . HIS A 1 97 ? -10.051 -1.263 -8.763 1.00 97.44 97 HIS A CA 1
ATOM 783 C C . HIS A 1 97 ? -10.240 -1.974 -7.413 1.00 97.44 97 HIS A C 1
ATOM 785 O O . HIS A 1 97 ? -9.758 -3.096 -7.264 1.00 97.44 97 HIS A O 1
ATOM 791 N N . ARG A 1 98 ? -10.975 -1.400 -6.445 1.00 96.50 98 ARG A N 1
ATOM 792 C CA . ARG A 1 98 ? -11.245 -2.054 -5.145 1.00 96.50 98 ARG A CA 1
ATOM 793 C C . ARG A 1 98 ? -11.912 -3.432 -5.284 1.00 96.50 98 ARG A C 1
ATOM 795 O O . ARG A 1 98 ? -11.461 -4.362 -4.614 1.00 96.50 98 ARG A O 1
ATOM 802 N N . PRO A 1 99 ? -12.911 -3.639 -6.171 1.00 98.00 99 PRO A N 1
ATOM 803 C CA . PRO A 1 99 ? -13.545 -4.950 -6.327 1.00 98.00 99 PRO A CA 1
ATOM 804 C C . PRO A 1 99 ? -12.604 -6.052 -6.833 1.00 98.00 99 PRO A C 1
ATOM 806 O O . PRO A 1 99 ? -12.953 -7.230 -6.752 1.00 98.00 99 PRO A O 1
ATOM 809 N N . LEU A 1 100 ? -11.413 -5.709 -7.345 1.00 97.56 100 LEU A N 1
ATOM 810 C CA . LEU A 1 100 ? -10.408 -6.694 -7.757 1.00 97.56 100 LEU A CA 1
ATOM 811 C C . LEU A 1 100 ? -9.814 -7.463 -6.570 1.00 97.56 100 LEU A C 1
ATOM 813 O O . LEU A 1 100 ? -9.240 -8.530 -6.783 1.00 97.56 100 LEU A O 1
ATOM 817 N N . GLN A 1 101 ? -10.025 -6.998 -5.332 1.00 96.56 101 GLN A N 1
ATOM 818 C CA . GLN A 1 101 ? -9.633 -7.725 -4.122 1.00 96.56 101 GLN A CA 1
ATOM 819 C C . GLN A 1 101 ? -10.190 -9.155 -4.083 1.00 96.56 101 GLN A C 1
ATOM 821 O O . GLN A 1 101 ? -9.542 -10.044 -3.541 1.00 96.56 101 GLN A O 1
ATOM 826 N N . LYS A 1 102 ? -11.336 -9.421 -4.729 1.00 97.06 102 LYS A N 1
ATOM 827 C CA . LYS A 1 102 ? -11.929 -10.769 -4.823 1.00 97.06 102 LYS A CA 1
ATOM 828 C C . LYS A 1 102 ? -11.023 -11.816 -5.485 1.00 97.06 102 LYS A C 1
ATOM 830 O O . LYS A 1 102 ? -11.269 -13.008 -5.342 1.00 97.06 102 LYS A O 1
ATOM 835 N N . TYR A 1 103 ? -10.008 -11.382 -6.233 1.00 97.62 103 TYR A N 1
ATOM 836 C CA . TYR A 1 103 ? -9.030 -12.272 -6.858 1.00 97.62 103 TYR A CA 1
ATOM 837 C C . TYR A 1 103 ? -7.839 -12.589 -5.941 1.00 97.62 103 TYR A C 1
ATOM 839 O O . TYR A 1 103 ? -7.057 -13.486 -6.250 1.00 97.62 103 TYR A O 1
ATOM 847 N N . MET A 1 104 ? -7.703 -11.895 -4.808 1.00 97.56 104 MET A N 1
ATOM 848 C CA . MET A 1 104 ? -6.735 -12.221 -3.763 1.00 97.56 104 MET A CA 1
ATOM 849 C C . MET A 1 104 ? -7.348 -13.240 -2.803 1.00 97.56 104 MET A C 1
ATOM 851 O O . MET A 1 104 ? -7.904 -12.894 -1.763 1.00 97.56 104 MET A O 1
ATOM 855 N N . VAL A 1 105 ? -7.264 -14.513 -3.180 1.00 97.38 105 VAL A N 1
ATOM 856 C CA . VAL A 1 105 ? -7.730 -15.632 -2.354 1.00 97.38 105 VAL A CA 1
ATOM 857 C C . VAL A 1 105 ? -6.616 -16.047 -1.395 1.00 97.38 105 VAL A C 1
ATOM 859 O O . VAL A 1 105 ? -5.478 -16.261 -1.816 1.00 97.38 105 VAL A O 1
ATOM 862 N N . TRP A 1 106 ? -6.937 -16.155 -0.104 1.00 97.19 106 TRP A N 1
ATOM 863 C CA . TRP A 1 106 ? -6.001 -16.646 0.907 1.00 97.19 106 TRP A CA 1
ATOM 864 C C . TRP A 1 106 ? -5.513 -18.058 0.571 1.00 97.19 106 TRP A C 1
ATOM 866 O O . TRP A 1 106 ? -6.285 -18.894 0.108 1.00 97.19 106 TRP A O 1
ATOM 876 N N . SER A 1 107 ? -4.231 -18.333 0.824 1.00 98.19 107 SER A N 1
ATOM 877 C CA . SER A 1 107 ? -3.692 -19.686 0.675 1.00 98.19 107 SER A CA 1
ATOM 878 C C . SER A 1 107 ? -4.286 -20.633 1.720 1.00 98.19 107 SER A C 1
ATOM 880 O O . SER A 1 107 ? -4.649 -20.209 2.818 1.00 98.19 107 SER A O 1
ATOM 882 N N . ASP A 1 108 ? -4.304 -21.933 1.421 1.00 98.44 108 ASP A N 1
ATOM 883 C CA . ASP A 1 108 ? -4.802 -22.957 2.352 1.00 98.44 108 ASP A CA 1
ATOM 884 C C . ASP A 1 108 ? -4.094 -22.912 3.713 1.00 98.44 108 ASP A C 1
ATOM 886 O O . ASP A 1 108 ? -4.700 -23.155 4.754 1.00 98.44 108 ASP A O 1
ATOM 890 N N . GLU A 1 109 ? -2.800 -22.586 3.722 1.00 98.06 109 GLU A N 1
ATOM 891 C CA . GLU A 1 109 ? -2.029 -22.412 4.951 1.00 98.06 109 GLU A CA 1
ATOM 892 C C . GLU A 1 109 ? -2.529 -21.226 5.781 1.00 98.06 109 GLU A C 1
ATOM 894 O O . GLU A 1 109 ? -2.696 -21.368 6.994 1.00 98.06 109 GLU A O 1
ATOM 899 N N . MET A 1 110 ? -2.806 -20.087 5.141 1.00 97.25 110 MET A N 1
ATOM 900 C CA . MET A 1 110 ? -3.346 -18.904 5.812 1.00 97.25 110 MET A CA 1
ATOM 901 C C . MET A 1 110 ? -4.744 -19.171 6.362 1.00 97.25 110 MET A C 1
ATOM 903 O O . MET A 1 110 ? -5.007 -18.847 7.517 1.00 97.25 110 MET A O 1
ATOM 907 N N . VAL A 1 111 ? -5.611 -19.818 5.575 1.00 97.81 111 VAL A N 1
ATOM 908 C CA . VAL A 1 111 ? -6.962 -20.200 6.012 1.00 97.81 111 VAL A CA 1
ATOM 909 C C . VAL A 1 111 ? -6.882 -21.152 7.203 1.00 97.81 111 VAL A C 1
ATOM 911 O O . VAL A 1 111 ? -7.464 -20.879 8.249 1.00 97.81 111 VAL A O 1
ATOM 914 N N . ARG A 1 112 ? -6.106 -22.238 7.095 1.00 98.25 112 ARG A N 1
ATOM 915 C CA . ARG A 1 112 ? -5.959 -23.228 8.172 1.00 98.25 112 ARG A CA 1
ATOM 916 C C . ARG A 1 112 ? -5.419 -22.598 9.453 1.00 98.25 112 ARG A C 1
ATOM 918 O O . ARG A 1 112 ? -5.934 -22.877 10.533 1.00 98.25 112 ARG A O 1
ATOM 925 N N . THR A 1 113 ? -4.380 -21.775 9.340 1.00 96.19 113 THR A N 1
ATOM 926 C CA . THR A 1 113 ? -3.744 -21.134 10.498 1.00 96.19 113 THR A CA 1
ATOM 927 C C . THR A 1 113 ? -4.678 -20.108 11.132 1.00 96.19 113 THR A C 1
ATOM 929 O O . THR A 1 113 ? -4.852 -20.120 12.347 1.00 96.19 113 THR A O 1
ATOM 932 N N . GLY A 1 114 ? -5.325 -19.266 10.323 1.00 95.56 114 GLY A N 1
ATOM 933 C CA . GLY A 1 114 ? -6.270 -18.255 10.793 1.00 95.56 114 GLY A CA 1
ATOM 934 C C . GLY A 1 114 ? -7.475 -18.869 11.503 1.00 95.56 114 GLY A C 1
ATOM 935 O O . GLY A 1 114 ? -7.762 -18.510 12.643 1.00 95.56 114 GLY A O 1
ATOM 936 N N . GLU A 1 115 ? -8.127 -19.857 10.888 1.00 97.56 115 GLU A N 1
ATOM 937 C CA . GLU A 1 115 ? -9.284 -20.529 11.491 1.00 97.56 115 GLU A CA 1
ATOM 938 C C . GLU A 1 115 ? -8.911 -21.290 12.768 1.00 97.56 115 GLU A C 1
ATOM 940 O O . GLU A 1 115 ? -9.683 -21.304 13.724 1.00 97.56 115 GLU A O 1
ATOM 945 N N . ALA A 1 116 ? -7.716 -21.885 12.845 1.00 96.31 116 ALA A N 1
ATOM 946 C CA . ALA A 1 116 ? -7.247 -22.509 14.082 1.00 96.31 116 ALA A CA 1
ATOM 947 C C . ALA A 1 116 ? -7.111 -21.489 15.228 1.00 96.31 116 ALA A C 1
ATOM 949 O O . ALA A 1 116 ? -7.521 -21.777 16.352 1.00 96.31 116 ALA A O 1
ATOM 950 N N . GLN A 1 117 ? -6.589 -20.290 14.948 1.00 95.31 117 GLN A N 1
ATOM 951 C CA . GLN A 1 117 ? -6.475 -19.214 15.940 1.00 95.31 117 GLN A CA 1
ATOM 952 C C . GLN A 1 117 ? -7.846 -18.691 16.378 1.00 95.31 117 GLN A C 1
ATOM 954 O O . GLN A 1 117 ? -8.072 -18.478 17.569 1.00 95.31 117 GLN A O 1
ATOM 959 N N . ILE A 1 118 ? -8.783 -18.540 15.436 1.00 93.56 118 ILE A N 1
ATOM 960 C CA . ILE A 1 118 ? -10.161 -18.147 15.746 1.00 93.56 118 ILE A CA 1
ATOM 961 C C . ILE A 1 118 ? -10.805 -19.184 16.671 1.00 93.56 118 ILE A C 1
ATOM 963 O O . ILE A 1 118 ? -11.305 -18.812 17.729 1.00 93.56 118 ILE A O 1
ATOM 967 N N . HIS A 1 119 ? -10.742 -20.475 16.329 1.00 95.50 119 HIS A N 1
ATOM 968 C CA . HIS A 1 119 ? -11.327 -21.541 17.149 1.00 95.50 119 HIS A CA 1
ATOM 969 C C . HIS A 1 119 ? -10.706 -21.645 18.546 1.00 95.50 119 HIS A C 1
ATOM 971 O O . HIS A 1 119 ? -11.404 -21.969 19.504 1.00 95.50 119 HIS A O 1
ATOM 977 N N . ALA A 1 120 ? -9.402 -21.394 18.671 1.00 94.62 120 ALA A N 1
ATOM 978 C CA . ALA A 1 120 ? -8.699 -21.514 19.943 1.00 94.62 120 ALA A CA 1
ATOM 979 C C . ALA A 1 120 ? -8.946 -20.331 20.893 1.00 94.62 120 ALA A C 1
ATOM 981 O O . ALA A 1 120 ? -8.862 -20.505 22.111 1.00 94.62 120 ALA A O 1
ATOM 982 N N . HIS A 1 121 ? -9.209 -19.132 20.363 1.00 91.62 121 HIS A N 1
ATOM 983 C CA . HIS A 1 121 ? -9.126 -17.898 21.152 1.00 91.62 121 HIS A CA 1
ATOM 984 C C . HIS A 1 121 ? -10.365 -17.008 21.108 1.00 91.62 121 HIS A C 1
ATOM 986 O O . HIS A 1 121 ? -10.492 -16.131 21.963 1.00 91.62 121 HIS A O 1
ATOM 992 N N . LEU A 1 122 ? -11.272 -17.202 20.150 1.00 92.38 122 LEU A N 1
ATOM 993 C CA . LEU A 1 122 ? -12.417 -16.321 19.951 1.00 92.38 122 LEU A CA 1
ATOM 994 C C . LEU A 1 122 ? -13.728 -17.087 20.081 1.00 92.38 122 LEU A C 1
ATOM 996 O O . LEU A 1 122 ? -13.904 -18.181 19.550 1.00 92.38 122 LEU A O 1
ATOM 1000 N N . VAL A 1 123 ? -14.686 -16.454 20.751 1.00 93.88 123 VAL A N 1
ATOM 1001 C CA . VAL A 1 123 ? -16.069 -16.924 20.803 1.00 93.88 123 VAL A CA 1
ATOM 1002 C C . VAL A 1 123 ? -16.903 -15.966 19.974 1.00 93.88 123 VAL A C 1
ATOM 1004 O O . VAL A 1 123 ? -16.864 -14.752 20.192 1.00 93.88 123 VAL A O 1
ATOM 1007 N N . ARG A 1 124 ? -17.617 -16.508 18.985 1.00 94.38 124 ARG A N 1
ATOM 1008 C CA . ARG A 1 124 ? -18.485 -15.727 18.101 1.00 94.38 124 ARG A CA 1
ATOM 1009 C C . ARG A 1 124 ? -19.800 -15.357 18.820 1.00 94.38 124 ARG A C 1
ATOM 1011 O O . ARG A 1 124 ? -20.277 -16.155 19.626 1.00 94.38 124 ARG A O 1
ATOM 1018 N N . PRO A 1 125 ? -20.415 -14.202 18.500 1.00 96.50 125 PRO A N 1
ATOM 1019 C CA . PRO A 1 125 ? -19.892 -13.141 17.633 1.00 96.50 125 PRO A CA 1
ATOM 1020 C C . PRO A 1 125 ? -18.675 -12.450 18.264 1.00 96.50 125 PRO A C 1
ATOM 1022 O O . PRO A 1 125 ? -18.622 -12.292 19.483 1.00 96.50 125 PRO A O 1
ATOM 1025 N N . TYR A 1 126 ? -17.696 -12.048 17.451 1.00 95.69 126 TYR A N 1
ATOM 1026 C CA . TYR A 1 126 ? -16.549 -11.268 17.923 1.00 95.69 126 TYR A CA 1
ATOM 1027 C C . TYR A 1 126 ? -16.413 -9.959 17.151 1.00 95.69 126 TYR A C 1
ATOM 1029 O O . TYR A 1 126 ? -16.762 -9.889 15.975 1.00 95.69 126 TYR A O 1
ATOM 1037 N N . VAL A 1 127 ? -15.869 -8.933 17.806 1.00 96.38 127 VAL A N 1
ATOM 1038 C CA . VAL A 1 127 ? -15.503 -7.660 17.166 1.00 96.38 127 VAL A CA 1
ATOM 1039 C C . VAL A 1 127 ? -14.007 -7.664 16.878 1.00 96.38 127 VAL A C 1
ATOM 1041 O O . VAL A 1 127 ? -13.206 -7.812 17.797 1.00 96.38 127 VAL A O 1
ATOM 1044 N N . GLY A 1 128 ? -13.618 -7.498 15.616 1.00 96.44 128 GLY A N 1
ATOM 1045 C CA . GLY A 1 128 ? -12.227 -7.259 15.234 1.00 96.44 128 GLY A CA 1
ATOM 1046 C C . GLY A 1 128 ? -11.917 -5.765 15.204 1.00 96.44 128 GLY A C 1
ATOM 1047 O O . GLY A 1 128 ? -12.696 -4.987 14.658 1.00 96.44 128 GLY A O 1
ATOM 1048 N N . ILE A 1 129 ? -10.783 -5.352 15.770 1.00 96.25 129 ILE A N 1
ATOM 1049 C CA . ILE A 1 129 ? -10.273 -3.982 15.636 1.00 96.25 129 ILE A CA 1
ATOM 1050 C C . ILE A 1 129 ? -8.836 -3.974 15.129 1.00 96.25 129 ILE A C 1
ATOM 1052 O O . ILE A 1 129 ? -8.053 -4.877 15.426 1.00 96.25 129 ILE A O 1
ATOM 1056 N N . HIS A 1 130 ? -8.495 -2.921 14.387 1.00 97.12 130 HIS A N 1
ATOM 1057 C CA . HIS A 1 130 ? -7.137 -2.642 13.941 1.00 97.12 130 HIS A CA 1
ATOM 1058 C C . HIS A 1 130 ? -6.654 -1.328 14.557 1.00 97.12 130 HIS A C 1
ATOM 1060 O O . HIS A 1 130 ? -7.184 -0.259 14.257 1.00 97.12 130 HIS A O 1
ATOM 1066 N N . LEU A 1 131 ? -5.653 -1.416 15.428 1.00 96.69 131 LEU A N 1
ATOM 1067 C CA . LEU A 1 131 ? -5.016 -0.278 16.073 1.00 96.69 131 LEU A CA 1
ATOM 1068 C C . LEU A 1 131 ? -3.733 0.076 15.317 1.00 96.69 131 LEU A C 1
ATOM 1070 O O . LEU A 1 131 ? -2.738 -0.641 15.388 1.00 96.69 131 LEU A O 1
ATOM 1074 N N . ARG A 1 132 ? -3.761 1.197 14.593 1.00 96.31 132 ARG A N 1
ATOM 1075 C CA . ARG A 1 132 ? -2.566 1.810 14.002 1.00 96.31 132 ARG A CA 1
ATOM 1076 C C . ARG A 1 132 ? -2.170 3.016 14.852 1.00 96.31 132 ARG A C 1
ATOM 1078 O O . ARG A 1 132 ? -2.556 4.141 14.551 1.00 96.31 132 ARG A O 1
ATOM 1085 N N . ILE A 1 133 ? -1.495 2.764 15.971 1.00 96.25 133 ILE A N 1
ATOM 1086 C CA . ILE A 1 133 ? -1.182 3.769 17.006 1.00 96.25 133 ILE A CA 1
ATOM 1087 C C . ILE A 1 133 ? 0.315 3.857 17.349 1.00 96.25 133 ILE A C 1
ATOM 1089 O O . ILE A 1 133 ? 0.719 4.576 18.271 1.00 96.25 133 ILE A O 1
ATOM 1093 N N . GLY A 1 134 ? 1.144 3.175 16.562 1.00 93.88 134 GLY A N 1
ATOM 1094 C CA . GLY A 1 134 ? 2.590 3.108 16.687 1.00 93.88 134 GLY A CA 1
ATOM 1095 C C . GLY A 1 134 ? 3.293 4.449 16.496 1.00 93.88 134 GLY A C 1
ATOM 1096 O O . GLY A 1 134 ? 2.753 5.425 15.969 1.00 93.88 134 GLY A O 1
ATOM 1097 N N . SER A 1 135 ? 4.540 4.513 16.960 1.00 94.25 135 SER A N 1
ATOM 1098 C CA . SER A 1 135 ? 5.350 5.736 16.934 1.00 94.25 135 SER A CA 1
ATOM 1099 C C . SER A 1 135 ? 5.636 6.246 15.522 1.00 94.25 135 SER A C 1
ATOM 1101 O O . SER A 1 135 ? 5.654 7.456 15.305 1.00 94.25 135 SER A O 1
ATOM 1103 N N . ASP A 1 136 ? 5.810 5.349 14.556 1.00 90.19 136 ASP A N 1
ATOM 1104 C CA . ASP A 1 136 ? 5.973 5.687 13.144 1.00 90.19 136 ASP A CA 1
ATOM 1105 C C . ASP A 1 136 ? 4.709 6.348 12.568 1.00 90.19 136 ASP A C 1
ATOM 1107 O O . ASP A 1 136 ? 4.796 7.327 11.824 1.00 90.19 136 ASP A O 1
ATOM 1111 N N . TRP A 1 137 ? 3.528 5.884 12.982 1.00 94.44 137 TRP A N 1
ATOM 1112 C CA . TRP A 1 137 ? 2.245 6.434 12.551 1.00 94.44 137 TRP A CA 1
ATOM 1113 C C . TRP A 1 137 ? 1.919 7.791 13.178 1.00 94.44 137 TRP A C 1
ATOM 1115 O O . TRP A 1 137 ? 1.309 8.644 12.530 1.00 94.44 137 TRP A O 1
ATOM 1125 N N . LYS A 1 138 ? 2.394 8.051 14.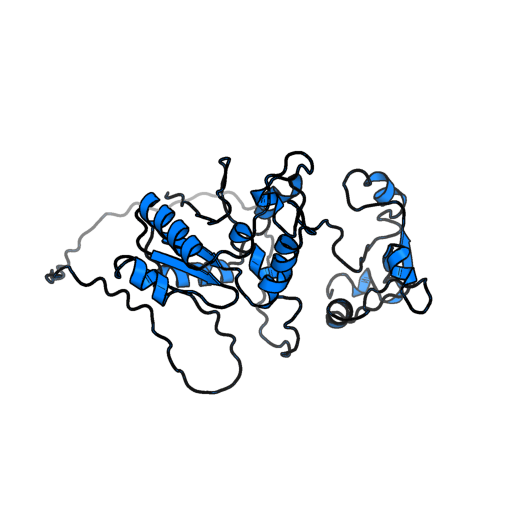403 1.00 93.25 138 LYS A N 1
ATOM 1126 C CA . LYS A 1 138 ? 2.266 9.373 15.046 1.00 93.25 138 LYS A CA 1
ATOM 1127 C C . LYS A 1 138 ? 2.837 10.488 14.168 1.00 93.25 138 LYS A C 1
ATOM 1129 O O . LYS A 1 138 ? 2.220 11.547 14.068 1.00 93.25 138 LYS A O 1
ATOM 1134 N N . ASN A 1 139 ? 3.964 10.234 13.502 1.00 90.81 139 ASN A N 1
ATOM 1135 C CA . ASN A 1 139 ? 4.581 11.195 12.587 1.00 90.81 139 ASN A CA 1
ATOM 1136 C C . ASN A 1 139 ? 3.735 11.416 11.328 1.00 90.81 139 ASN A C 1
ATOM 1138 O O . ASN A 1 139 ? 3.586 12.552 10.891 1.00 90.81 139 ASN A O 1
ATOM 1142 N N . ALA A 1 140 ? 3.130 10.359 10.776 1.00 91.06 140 ALA A N 1
ATOM 1143 C CA . ALA A 1 140 ? 2.219 10.495 9.642 1.00 91.06 140 ALA A CA 1
ATOM 1144 C C . ALA A 1 140 ? 0.996 11.353 10.014 1.00 91.06 140 ALA A C 1
ATOM 1146 O O . ALA A 1 140 ? 0.674 12.317 9.323 1.00 91.06 140 ALA A O 1
ATOM 1147 N N . CYS A 1 141 ? 0.356 11.068 11.151 1.00 93.88 141 CYS A N 1
ATOM 1148 C CA . CYS A 1 141 ? -0.816 11.821 11.600 1.00 93.88 141 CYS A CA 1
ATOM 1149 C C . CYS A 1 141 ? -0.496 13.247 12.076 1.00 93.88 141 CYS A C 1
ATOM 1151 O O . CYS A 1 141 ? -1.397 14.085 12.114 1.00 93.88 141 CYS A O 1
ATOM 1153 N N . ALA A 1 142 ? 0.760 13.566 12.407 1.00 92.62 142 ALA A N 1
ATOM 1154 C CA . ALA A 1 142 ? 1.160 14.931 12.755 1.00 92.62 142 ALA A CA 1
ATOM 1155 C C . ALA A 1 142 ? 0.866 15.928 11.619 1.00 92.62 142 ALA A C 1
ATOM 1157 O O . ALA A 1 142 ? 0.442 17.047 11.895 1.00 92.62 142 ALA A O 1
ATOM 1158 N N . MET A 1 143 ? 0.932 15.491 10.355 1.00 89.50 143 MET A N 1
ATOM 1159 C CA . MET A 1 143 ? 0.598 16.324 9.190 1.00 89.50 143 MET A CA 1
ATOM 1160 C C . MET A 1 143 ? -0.857 16.835 9.188 1.00 89.50 143 MET A C 1
ATOM 1162 O O . MET A 1 143 ? -1.156 17.855 8.564 1.00 89.50 143 MET A O 1
ATOM 1166 N N . LEU A 1 144 ? -1.772 16.159 9.897 1.00 90.69 144 LEU A N 1
ATOM 1167 C CA . LEU A 1 144 ? -3.150 16.633 10.079 1.00 90.69 144 LEU A CA 1
ATOM 1168 C C . LEU A 1 144 ? -3.246 17.767 11.097 1.00 90.69 144 LEU A C 1
ATOM 1170 O O . LEU A 1 144 ? -4.088 18.647 10.939 1.00 90.69 144 LEU A O 1
ATOM 1174 N N . LYS A 1 145 ? -2.388 17.770 12.124 1.00 85.56 145 LYS A N 1
ATOM 1175 C CA . LYS A 1 145 ? -2.333 18.863 13.107 1.00 85.56 145 LYS A CA 1
ATOM 1176 C C . LYS A 1 145 ? -1.817 20.146 12.473 1.00 85.56 145 LYS A C 1
ATOM 1178 O O . LYS A 1 145 ? -2.335 21.218 12.765 1.00 85.56 145 LYS A O 1
ATOM 1183 N N . ASP A 1 146 ? -0.857 20.006 11.567 1.00 82.44 146 ASP A N 1
ATOM 1184 C CA . ASP A 1 146 ? -0.251 21.129 10.853 1.00 82.44 146 ASP A CA 1
ATOM 1185 C C . ASP A 1 146 ? -1.157 21.672 9.730 1.00 82.44 146 ASP A C 1
ATOM 1187 O O . ASP A 1 146 ? -0.836 22.678 9.103 1.00 82.44 146 ASP A O 1
ATOM 1191 N N . GLY A 1 147 ? -2.285 21.004 9.448 1.00 80.94 147 GLY A N 1
ATOM 1192 C CA . GLY A 1 147 ? -3.241 21.399 8.410 1.00 80.94 147 GLY A CA 1
ATOM 1193 C C . GLY A 1 147 ? -2.752 21.177 6.973 1.00 80.94 147 GLY A C 1
ATOM 1194 O O . GLY A 1 147 ? -3.385 21.657 6.036 1.00 80.94 147 GLY A O 1
ATOM 1195 N N . THR A 1 148 ? -1.647 20.451 6.775 1.00 80.06 148 THR A N 1
ATOM 1196 C CA . THR A 1 148 ? -0.984 20.299 5.465 1.00 80.06 148 THR A CA 1
ATOM 1197 C C . THR A 1 148 ? -1.452 19.082 4.663 1.00 80.06 148 THR A C 1
ATOM 1199 O O . THR A 1 148 ? -1.212 19.020 3.459 1.00 80.06 148 THR A O 1
ATOM 1202 N N . ALA A 1 149 ? -2.132 18.122 5.298 1.00 85.44 149 ALA A N 1
ATOM 1203 C CA . ALA A 1 149 ? -2.567 16.879 4.651 1.00 85.44 149 ALA A CA 1
ATOM 1204 C C . ALA A 1 149 ? -3.934 16.972 3.934 1.00 85.44 149 ALA A C 1
ATOM 1206 O O . ALA A 1 149 ? -4.139 16.315 2.914 1.00 85.44 149 ALA A O 1
ATOM 1207 N N . GLY A 1 150 ? -4.872 17.779 4.446 1.00 90.12 150 GLY A N 1
ATOM 1208 C CA . GLY A 1 150 ? -6.259 17.813 3.959 1.00 90.12 150 GLY A CA 1
ATOM 1209 C C . GLY A 1 150 ? -7.013 16.488 4.168 1.00 90.12 150 GLY A C 1
ATOM 1210 O O . GLY A 1 150 ? -6.624 15.657 4.987 1.00 90.12 150 GLY A O 1
ATOM 1211 N N . SER A 1 151 ? -8.114 16.283 3.436 1.00 94.31 151 SER A N 1
ATOM 1212 C CA . SER A 1 151 ? -8.945 15.074 3.573 1.00 94.31 151 SER A CA 1
ATOM 1213 C C . SER A 1 151 ? -8.341 13.825 2.927 1.00 94.31 151 SER A C 1
ATOM 1215 O O . SER A 1 151 ? -8.591 12.718 3.398 1.00 94.31 151 SER A O 1
ATOM 1217 N N . HIS A 1 152 ? -7.560 13.971 1.851 1.00 94.94 152 HIS A N 1
ATOM 1218 C CA . HIS A 1 152 ? -6.965 12.859 1.099 1.00 94.94 152 HIS A CA 1
ATOM 1219 C C . HIS A 1 152 ? -5.526 12.604 1.532 1.00 94.94 152 HIS A C 1
ATOM 1221 O O . HIS A 1 152 ? -4.583 13.149 0.966 1.00 94.94 152 HIS A O 1
ATOM 1227 N N . PHE A 1 153 ? -5.373 11.732 2.524 1.00 94.75 153 PHE A N 1
ATOM 1228 C CA . PHE A 1 153 ? -4.096 11.366 3.112 1.00 94.75 153 PHE A CA 1
ATOM 1229 C C . PHE A 1 153 ? -3.998 9.846 3.250 1.00 94.75 153 PHE A C 1
ATOM 1231 O O . PHE A 1 153 ? -4.843 9.209 3.881 1.00 94.75 153 PHE A O 1
ATOM 1238 N N . MET A 1 154 ? -2.951 9.258 2.667 1.00 95.62 154 MET A N 1
ATOM 1239 C CA . MET A 1 154 ? -2.740 7.807 2.647 1.00 95.62 154 MET A CA 1
ATOM 1240 C C . MET A 1 154 ? -3.986 7.064 2.120 1.00 95.62 154 MET A C 1
ATOM 1242 O O . MET A 1 154 ? -4.424 7.311 1.001 1.00 95.62 154 MET A O 1
ATOM 1246 N N . ALA A 1 155 ? -4.574 6.171 2.920 1.00 97.06 155 ALA A N 1
ATOM 1247 C CA . ALA A 1 155 ? -5.755 5.386 2.568 1.00 97.06 155 ALA A CA 1
ATOM 1248 C C . ALA A 1 155 ? -7.089 6.037 2.988 1.00 97.06 155 ALA A C 1
ATOM 1250 O O . ALA A 1 155 ? -8.130 5.387 2.912 1.00 97.06 155 ALA A O 1
ATOM 1251 N N . SER A 1 156 ? -7.102 7.309 3.408 1.00 96.69 156 SER A N 1
ATOM 1252 C CA . SER A 1 156 ? -8.325 7.981 3.869 1.00 96.69 156 SER A CA 1
ATOM 1253 C C . SER A 1 156 ? -9.508 8.006 2.887 1.00 96.69 156 SER A C 1
ATOM 1255 O O . SER A 1 156 ? -10.632 8.064 3.392 1.00 96.69 156 SER A O 1
ATOM 1257 N N . PRO A 1 157 ? -9.356 7.925 1.541 1.00 96.62 157 PRO A N 1
ATOM 1258 C CA . PRO A 1 157 ? -10.506 7.907 0.631 1.00 96.62 157 PRO A CA 1
ATOM 1259 C C . PRO A 1 157 ? -11.528 6.796 0.896 1.00 96.62 157 PRO A C 1
ATOM 1261 O O . PRO A 1 157 ? -12.695 6.985 0.571 1.00 96.62 157 PRO A O 1
ATOM 1264 N N . GLN A 1 158 ? -11.140 5.693 1.551 1.00 94.62 158 GLN A N 1
ATOM 1265 C CA . GLN A 1 158 ? -12.091 4.657 1.987 1.00 94.62 158 GLN A CA 1
ATOM 1266 C C . GLN A 1 158 ? -13.142 5.181 2.987 1.00 94.62 158 GLN A C 1
ATOM 1268 O O . GLN A 1 158 ? -14.213 4.605 3.112 1.00 94.62 158 GLN A O 1
ATOM 1273 N N . CYS A 1 159 ? -12.830 6.285 3.670 1.00 93.81 159 CYS A N 1
ATOM 1274 C CA . CYS A 1 159 ? -13.659 6.933 4.681 1.00 93.81 159 CYS A CA 1
ATOM 1275 C C . CYS A 1 159 ? -14.278 8.228 4.190 1.00 93.81 159 CYS A C 1
ATOM 1277 O O . CYS A 1 159 ? -15.463 8.485 4.376 1.00 93.81 159 CYS A O 1
ATOM 1279 N N . VAL A 1 160 ? -13.435 9.088 3.617 1.00 95.44 160 VAL A N 1
ATOM 1280 C CA . VAL A 1 160 ? -13.834 10.450 3.269 1.00 95.44 160 VAL A CA 1
ATOM 1281 C C . VAL A 1 160 ? -14.425 10.543 1.866 1.00 95.44 160 VAL A C 1
ATOM 1283 O O . VAL A 1 160 ? -14.994 11.575 1.533 1.00 95.44 160 VAL A O 1
ATOM 1286 N N . GLY A 1 161 ? -14.305 9.486 1.056 1.00 95.69 161 GLY A N 1
ATOM 1287 C CA . GLY A 1 161 ? -14.689 9.453 -0.353 1.00 95.69 161 GLY A CA 1
ATOM 1288 C C . GLY A 1 161 ? -13.559 9.874 -1.300 1.00 95.69 161 GLY A C 1
ATOM 1289 O O . GLY A 1 161 ? -12.606 10.550 -0.913 1.00 95.69 161 GLY A O 1
ATOM 1290 N N . TYR A 1 162 ? -13.666 9.483 -2.572 1.00 94.62 162 TYR A N 1
ATOM 1291 C CA . TYR A 1 162 ? -12.642 9.730 -3.601 1.00 94.62 162 TYR A CA 1
ATOM 1292 C C . TYR A 1 162 ? -12.711 11.125 -4.242 1.00 94.62 162 TYR A C 1
ATOM 1294 O O . TYR A 1 162 ? -11.726 11.615 -4.797 1.00 94.62 162 TYR A O 1
ATOM 1302 N N . SER A 1 163 ? -13.855 11.802 -4.147 1.00 94.94 163 SER A N 1
ATOM 1303 C CA . SER A 1 163 ? -14.042 13.146 -4.697 1.00 94.94 163 SER A CA 1
ATOM 1304 C C . SER A 1 163 ? -13.291 14.196 -3.879 1.00 94.94 163 SER A C 1
ATOM 1306 O O . SER A 1 163 ? -13.531 14.353 -2.687 1.00 94.94 163 SER A O 1
ATOM 1308 N N . ARG A 1 164 ? -12.410 14.970 -4.523 1.00 90.19 164 ARG A N 1
ATOM 1309 C CA . ARG A 1 164 ? -11.634 16.036 -3.856 1.00 90.19 164 ARG A CA 1
ATOM 1310 C C . ARG A 1 164 ? -12.490 17.199 -3.361 1.00 90.19 164 ARG A C 1
ATOM 1312 O O . ARG A 1 164 ? -12.097 17.867 -2.415 1.00 90.19 164 ARG A O 1
ATOM 1319 N N . SER A 1 165 ? -13.625 17.463 -4.005 1.00 89.50 165 SER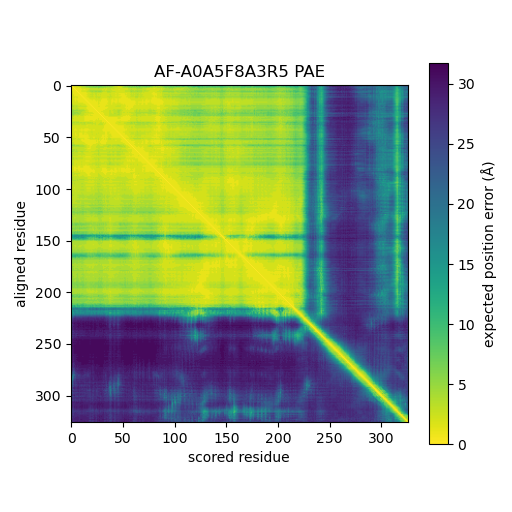 A N 1
ATOM 1320 C CA . SER A 1 165 ? -14.494 18.598 -3.674 1.00 89.50 165 SER A CA 1
ATOM 1321 C C . SER A 1 165 ? -15.540 18.267 -2.615 1.00 89.50 165 SER A C 1
ATOM 1323 O O . SER A 1 165 ? -16.034 19.173 -1.953 1.00 89.50 165 SER A O 1
ATOM 1325 N N . THR A 1 166 ? -15.885 16.988 -2.454 1.00 91.00 166 THR A N 1
ATOM 1326 C CA . THR A 1 166 ? -16.941 16.541 -1.533 1.00 91.00 166 THR A CA 1
ATOM 1327 C C . THR A 1 166 ? -16.416 15.628 -0.431 1.00 91.00 166 THR A C 1
ATOM 1329 O O . THR A 1 166 ? -17.218 15.056 0.306 1.00 91.00 166 THR A O 1
ATOM 1332 N N . ALA A 1 167 ? -15.094 15.455 -0.327 1.00 93.00 167 ALA A N 1
ATOM 1333 C CA . ALA A 1 167 ? -14.507 14.600 0.689 1.00 93.00 167 ALA A CA 1
ATOM 1334 C C . ALA A 1 167 ? -14.796 15.136 2.094 1.00 93.00 167 ALA A C 1
ATOM 1336 O O . ALA A 1 167 ? -14.562 16.312 2.384 1.00 93.00 167 ALA A O 1
ATOM 1337 N N . ALA A 1 168 ? -15.254 14.256 2.984 1.00 95.06 168 ALA A N 1
ATOM 1338 C CA . ALA A 1 168 ? -15.422 14.600 4.390 1.00 95.06 168 ALA A CA 1
ATOM 1339 C C . ALA A 1 168 ? -14.071 15.007 5.026 1.00 95.06 168 ALA A C 1
ATOM 1341 O O . ALA A 1 168 ? -13.012 14.572 4.562 1.00 95.06 168 ALA A O 1
ATOM 1342 N N . PRO A 1 169 ? -14.053 15.833 6.086 1.00 94.00 169 PRO A N 1
ATOM 1343 C CA . PRO A 1 169 ? -12.816 16.162 6.787 1.00 94.00 169 PRO A CA 1
ATOM 1344 C C . PRO A 1 169 ? -12.168 14.923 7.418 1.00 94.00 169 PRO A C 1
ATOM 1346 O O . PRO A 1 169 ? -12.837 14.139 8.089 1.00 94.00 169 PRO A O 1
ATOM 1349 N N . LEU A 1 170 ? -10.851 14.779 7.258 1.00 95.31 170 LEU A N 1
ATOM 1350 C CA . LEU A 1 170 ? -10.067 13.781 7.984 1.00 95.31 170 LEU A CA 1
ATOM 1351 C C . LEU A 1 170 ? -9.605 14.367 9.323 1.00 95.31 170 LEU A C 1
ATOM 1353 O O . LEU A 1 170 ? -8.897 15.372 9.355 1.00 95.31 170 LEU A O 1
ATOM 1357 N N . THR A 1 171 ? -10.000 13.747 10.435 1.00 94.62 171 THR A N 1
ATOM 1358 C CA . THR A 1 171 ? -9.678 14.247 11.782 1.00 94.62 171 THR A CA 1
ATOM 1359 C C . THR A 1 171 ? -8.503 13.503 12.416 1.00 94.62 171 THR A C 1
ATOM 1361 O O . THR A 1 171 ? -8.203 12.362 12.064 1.00 94.62 171 THR A O 1
ATOM 1364 N N . MET A 1 172 ? -7.865 14.121 13.418 1.00 95.44 172 MET A N 1
ATOM 1365 C CA . MET A 1 172 ? -6.816 13.457 14.202 1.00 95.44 172 MET A CA 1
ATOM 1366 C C . MET A 1 172 ? -7.342 12.198 14.902 1.00 95.44 172 MET A C 1
ATOM 1368 O O . MET A 1 172 ? -6.646 11.195 14.942 1.00 95.44 172 MET A O 1
ATOM 1372 N N . THR A 1 173 ? -8.586 12.223 15.386 1.00 96.44 173 THR A N 1
ATOM 1373 C CA . THR A 1 173 ? -9.245 11.068 16.009 1.00 96.44 173 THR A CA 1
ATOM 1374 C C . THR A 1 173 ? -9.419 9.901 15.035 1.00 96.44 173 THR A C 1
ATOM 1376 O O . THR A 1 173 ? -9.274 8.756 15.442 1.00 96.44 173 THR A O 1
ATOM 1379 N N . MET A 1 174 ? -9.679 10.172 13.750 1.00 95.94 174 MET A N 1
ATOM 1380 C CA . MET A 1 174 ? -9.725 9.131 12.712 1.00 95.94 174 MET A CA 1
ATOM 1381 C C . MET A 1 174 ? -8.333 8.576 12.384 1.00 95.94 174 MET A C 1
ATOM 1383 O O . MET A 1 174 ? -8.203 7.394 12.094 1.00 95.94 174 MET A O 1
ATOM 1387 N N . CYS A 1 175 ? -7.297 9.421 12.400 1.00 96.44 175 CYS A N 1
ATOM 1388 C CA . CYS A 1 175 ? -5.937 9.008 12.043 1.00 96.44 175 CYS A CA 1
ATOM 1389 C C . CYS A 1 175 ? -5.221 8.265 13.177 1.00 96.44 175 CYS A C 1
ATOM 1391 O O . CYS A 1 175 ? -4.534 7.278 12.929 1.00 96.44 175 CYS A O 1
ATOM 1393 N N . LEU A 1 176 ? -5.368 8.755 14.409 1.00 96.69 176 LEU A N 1
ATOM 1394 C CA . LEU A 1 176 ? -4.691 8.269 15.606 1.00 96.69 176 LEU A CA 1
ATOM 1395 C C . LEU A 1 176 ? -5.642 8.391 16.816 1.00 96.69 176 LEU A C 1
ATOM 1397 O O . LEU A 1 176 ? -5.553 9.368 17.571 1.00 96.69 176 LEU A O 1
ATOM 1401 N N . PRO A 1 177 ? -6.584 7.447 16.985 1.00 97.31 177 PRO A N 1
ATOM 1402 C CA . PRO A 1 177 ? -7.561 7.498 18.067 1.00 97.31 177 PRO A CA 1
ATOM 1403 C C . PRO A 1 177 ? -6.881 7.344 19.431 1.00 97.31 177 PRO A C 1
ATOM 1405 O O . PRO A 1 177 ? -5.941 6.565 19.590 1.00 97.31 177 PRO A O 1
ATOM 1408 N N . ASP A 1 178 ? -7.372 8.078 20.430 1.00 97.12 178 ASP A N 1
ATOM 1409 C CA . ASP A 1 178 ? -6.949 7.883 21.815 1.00 97.12 178 ASP A CA 1
ATOM 1410 C C . ASP A 1 178 ? -7.692 6.700 22.460 1.00 97.12 178 ASP A C 1
ATOM 1412 O O . ASP A 1 178 ? -8.669 6.169 21.924 1.00 97.12 178 ASP A O 1
ATOM 1416 N N . LEU A 1 179 ? -7.245 6.284 23.648 1.00 96.94 179 LEU A N 1
ATOM 1417 C CA . LEU A 1 179 ? -7.863 5.169 24.369 1.00 96.94 179 LEU A CA 1
ATOM 1418 C C . LEU A 1 179 ? -9.363 5.391 24.632 1.00 96.94 179 LEU A C 1
ATOM 1420 O O . LEU A 1 179 ? -10.136 4.432 24.626 1.00 96.94 179 LEU A O 1
ATOM 1424 N N . LYS A 1 180 ? -9.797 6.640 24.846 1.00 97.38 180 LYS A N 1
ATOM 1425 C CA . LYS A 1 180 ? -11.210 6.952 25.101 1.00 97.38 180 LYS A CA 1
ATOM 1426 C C . LYS A 1 180 ? -12.058 6.679 23.868 1.00 97.38 180 LYS A C 1
ATOM 1428 O O . LYS A 1 180 ? -13.123 6.074 23.993 1.00 97.38 180 LYS A O 1
ATOM 1433 N N . GLU A 1 181 ? -11.590 7.099 22.698 1.00 98.00 181 GLU A N 1
ATOM 1434 C CA . GLU A 1 181 ? -12.279 6.832 21.444 1.00 98.00 181 GLU A CA 1
ATOM 1435 C C . GLU A 1 181 ? -12.300 5.335 21.126 1.00 98.00 181 GLU A C 1
ATOM 1437 O O . GLU A 1 181 ? -13.359 4.801 20.795 1.00 98.00 181 GLU A O 1
ATOM 1442 N N . ILE A 1 182 ? -11.178 4.634 21.327 1.00 97.31 182 ILE A N 1
ATOM 1443 C CA . ILE A 1 182 ? -11.103 3.175 21.157 1.00 97.31 182 ILE A CA 1
ATOM 1444 C C . ILE A 1 182 ? -12.146 2.487 22.052 1.00 97.31 182 ILE A C 1
ATOM 1446 O O . ILE A 1 182 ? -12.968 1.709 21.569 1.00 97.31 182 ILE A O 1
ATOM 1450 N N . GLN A 1 183 ? -12.193 2.817 23.347 1.00 96.75 183 GLN A N 1
ATOM 1451 C CA . GLN A 1 183 ? -13.173 2.254 24.282 1.00 96.75 183 GLN A CA 1
ATOM 1452 C C . GLN A 1 183 ? -14.619 2.580 23.887 1.00 96.75 183 GLN A C 1
ATOM 1454 O O . GLN A 1 183 ? -15.490 1.709 23.960 1.00 96.75 183 GLN A O 1
ATOM 1459 N N . ARG A 1 184 ? -14.897 3.820 23.461 1.00 97.75 184 ARG A N 1
ATOM 1460 C CA . ARG A 1 184 ? -16.230 4.245 23.009 1.00 97.75 184 ARG A CA 1
ATOM 1461 C C . ARG A 1 184 ? -16.689 3.408 21.817 1.00 97.75 184 ARG A C 1
ATOM 1463 O O . ARG A 1 184 ? -17.817 2.911 21.825 1.00 97.75 184 ARG A O 1
ATOM 1470 N N . ALA A 1 185 ? -15.820 3.251 20.824 1.00 96.56 185 ALA A N 1
ATOM 1471 C CA . ALA A 1 185 ? -16.113 2.543 19.594 1.00 96.56 185 ALA A CA 1
ATOM 1472 C C . ALA A 1 185 ? -16.286 1.035 19.861 1.00 96.56 185 ALA A C 1
ATOM 1474 O O . ALA A 1 185 ? -17.332 0.481 19.529 1.00 96.56 185 ALA A O 1
ATOM 1475 N N . VAL A 1 186 ? -15.359 0.384 20.573 1.00 96.12 186 VAL A N 1
ATOM 1476 C CA . VAL A 1 186 ? -15.480 -1.047 20.917 1.00 96.12 186 VAL A CA 1
ATOM 1477 C C . VAL A 1 186 ? -16.757 -1.311 21.722 1.00 96.12 186 VAL A C 1
ATOM 1479 O O . VAL A 1 186 ? -17.484 -2.257 21.431 1.00 96.12 186 VAL A O 1
ATOM 1482 N N . LYS A 1 187 ? -17.108 -0.443 22.683 1.00 95.44 187 LYS A N 1
ATOM 1483 C CA . LYS A 1 187 ? -18.367 -0.556 23.443 1.00 95.44 187 LYS A CA 1
ATOM 1484 C C . LYS A 1 187 ? -19.599 -0.548 22.550 1.00 95.44 187 LYS A C 1
ATOM 1486 O O . LYS A 1 187 ? -20.537 -1.294 22.822 1.00 95.44 187 LYS A O 1
ATOM 1491 N N . LEU A 1 188 ? -19.625 0.346 21.563 1.00 96.75 188 LEU A N 1
ATOM 1492 C CA . LEU A 1 188 ? -20.753 0.498 20.652 1.00 96.75 188 LEU A CA 1
ATOM 1493 C C . LEU A 1 188 ? -20.995 -0.808 19.888 1.00 96.75 188 LEU A C 1
ATOM 1495 O O . LEU A 1 188 ? -22.102 -1.336 19.945 1.00 96.75 188 LEU A O 1
ATOM 1499 N N . TRP A 1 189 ? -19.957 -1.364 19.261 1.00 95.94 189 TRP A N 1
ATOM 1500 C CA . TRP A 1 189 ? -20.088 -2.557 18.417 1.00 95.94 189 TRP A CA 1
ATOM 1501 C C . TRP A 1 189 ? -20.266 -3.846 19.201 1.00 95.94 189 TRP A C 1
ATOM 1503 O O . TRP A 1 189 ? -21.096 -4.667 18.825 1.00 95.94 189 TRP A O 1
ATOM 1513 N N . VAL A 1 190 ? -19.576 -3.998 20.334 1.00 94.81 190 VAL A N 1
ATOM 1514 C CA . VAL A 1 190 ? -19.791 -5.147 21.224 1.00 94.81 190 VAL A CA 1
ATOM 1515 C C . VAL A 1 190 ? -21.248 -5.208 21.676 1.00 94.81 190 VAL A C 1
ATOM 1517 O O . VAL A 1 190 ? -21.847 -6.275 21.660 1.00 94.81 190 VAL A O 1
ATOM 1520 N N . LYS A 1 191 ? -21.848 -4.064 22.033 1.00 94.50 191 LYS A N 1
ATOM 1521 C CA . LYS A 1 191 ? -23.269 -4.007 22.399 1.00 94.50 191 LYS A CA 1
ATOM 1522 C C . LYS A 1 191 ? -24.200 -4.232 21.215 1.00 94.50 191 LYS A C 1
ATOM 1524 O O . LYS A 1 191 ? -25.225 -4.874 21.390 1.00 94.50 191 LYS A O 1
ATOM 1529 N N . SER A 1 192 ? -23.874 -3.674 20.051 1.00 95.88 192 SER A N 1
ATOM 1530 C CA . SER A 1 192 ? -24.707 -3.799 18.851 1.00 95.88 192 SER A CA 1
ATOM 1531 C C . SER A 1 192 ? -24.821 -5.246 18.371 1.00 95.88 192 SER A C 1
ATOM 1533 O O . SER A 1 192 ? -25.858 -5.623 17.841 1.00 95.88 192 SER A O 1
ATOM 1535 N N . LEU A 1 193 ? -23.763 -6.039 18.559 1.00 94.38 193 LEU A N 1
ATOM 1536 C CA . LEU A 1 193 ? -23.670 -7.423 18.089 1.00 94.38 193 LEU A CA 1
ATOM 1537 C C . LEU A 1 193 ? -23.880 -8.465 19.196 1.00 94.38 193 LEU A C 1
ATOM 1539 O O . LEU A 1 193 ? -23.805 -9.656 18.913 1.00 94.38 193 LEU A O 1
ATOM 1543 N N . ASP A 1 194 ? -24.065 -8.027 20.446 1.00 93.81 194 ASP A N 1
ATOM 1544 C CA . ASP A 1 194 ? -23.978 -8.882 21.640 1.00 93.81 194 ASP A CA 1
ATOM 1545 C C . ASP A 1 194 ? -22.723 -9.782 21.615 1.00 93.81 194 ASP A C 1
ATOM 1547 O O . ASP A 1 194 ? -22.759 -10.997 21.816 1.00 93.81 194 ASP A O 1
ATOM 1551 N N . ALA A 1 195 ? -21.585 -9.172 21.266 1.00 94.12 195 ALA A N 1
ATOM 1552 C CA . ALA A 1 195 ? -20.350 -9.896 21.001 1.00 94.12 195 ALA A CA 1
ATOM 1553 C C . ALA A 1 195 ? -19.744 -10.481 22.284 1.00 94.12 195 ALA A C 1
ATOM 1555 O O . ALA A 1 195 ? -19.667 -9.821 23.323 1.00 94.12 195 ALA A O 1
ATOM 1556 N N . GLN A 1 196 ? -19.230 -11.707 22.179 1.00 93.81 196 GLN A N 1
ATOM 1557 C CA . GLN A 1 196 ? -18.644 -12.448 23.299 1.00 93.81 196 GLN A CA 1
ATOM 1558 C C . GLN A 1 196 ? -17.133 -12.231 23.429 1.00 93.81 196 GLN A C 1
ATOM 1560 O O . GLN A 1 196 ? -16.563 -12.375 24.515 1.00 93.81 196 GLN A O 1
ATOM 1565 N N . SER A 1 197 ? -16.467 -11.851 22.338 1.00 94.38 197 SER A N 1
ATOM 1566 C CA . SER A 1 197 ? -15.033 -11.562 22.346 1.00 94.38 197 SER A CA 1
ATOM 1567 C C . SER A 1 197 ? -14.651 -10.386 21.443 1.00 94.38 197 SER A C 1
ATOM 1569 O O . SER A 1 197 ? -15.411 -9.954 20.575 1.00 94.38 197 SER A O 1
ATOM 1571 N N . VAL A 1 198 ? -13.461 -9.839 21.683 1.00 95.56 198 VAL A N 1
ATOM 1572 C CA . VAL A 1 198 ? -12.826 -8.783 20.894 1.00 95.56 198 VAL A CA 1
ATOM 1573 C C . VAL A 1 198 ? -11.441 -9.262 20.478 1.00 95.56 198 VAL A C 1
ATOM 1575 O O . VAL A 1 198 ? -10.625 -9.640 21.320 1.00 95.56 198 VAL A O 1
ATOM 1578 N N . TYR A 1 199 ? -11.170 -9.209 19.180 1.00 96.31 199 TYR A N 1
ATOM 1579 C CA . TYR A 1 199 ? -9.857 -9.469 18.609 1.00 96.31 199 TYR A CA 1
ATOM 1580 C C . TYR A 1 199 ? -9.142 -8.150 18.311 1.00 96.31 199 TYR A C 1
ATOM 1582 O O . TYR A 1 199 ? -9.688 -7.295 17.611 1.00 96.31 199 TYR A O 1
ATOM 1590 N N . VAL A 1 200 ? -7.915 -7.994 18.814 1.00 96.56 200 VAL A N 1
ATOM 1591 C CA . VAL A 1 200 ? -7.102 -6.790 18.603 1.00 96.56 200 VAL A CA 1
ATOM 1592 C C . VAL A 1 200 ? -5.908 -7.102 17.703 1.00 96.56 200 VAL A C 1
ATOM 1594 O O . VAL A 1 200 ? -4.958 -7.765 18.122 1.00 96.56 200 VAL A O 1
ATOM 1597 N N . ALA A 1 201 ? -5.927 -6.568 16.482 1.00 95.62 201 ALA A N 1
ATOM 1598 C CA . ALA A 1 201 ? -4.740 -6.425 15.646 1.00 95.62 201 ALA A CA 1
ATOM 1599 C C . ALA A 1 201 ? -4.111 -5.052 15.909 1.00 95.62 201 ALA A C 1
ATOM 1601 O O . ALA A 1 201 ? -4.810 -4.042 15.874 1.00 95.62 201 ALA A O 1
ATOM 1602 N N . THR A 1 202 ? -2.806 -4.995 16.167 1.00 95.12 202 THR A N 1
ATOM 1603 C CA . THR A 1 202 ? -2.110 -3.733 16.458 1.00 95.12 202 THR A CA 1
ATOM 1604 C C . THR A 1 202 ? -0.722 -3.697 15.835 1.00 95.12 202 THR A C 1
ATOM 1606 O O . THR A 1 202 ? -0.075 -4.732 15.675 1.00 95.12 202 THR A O 1
ATOM 1609 N N . ASP A 1 203 ? -0.268 -2.494 15.500 1.00 91.81 203 ASP A N 1
ATOM 1610 C CA . ASP A 1 203 ? 1.109 -2.193 15.108 1.00 91.81 203 ASP A CA 1
ATOM 1611 C C . ASP A 1 203 ? 2.065 -2.016 16.302 1.00 91.81 203 ASP A C 1
ATOM 1613 O O . ASP A 1 203 ? 3.278 -1.925 16.115 1.00 91.81 203 ASP A O 1
ATOM 1617 N N . SER A 1 204 ? 1.526 -1.903 17.519 1.00 95.12 204 SER A N 1
ATOM 1618 C CA . SER A 1 204 ? 2.276 -1.535 18.718 1.00 95.12 204 SER A CA 1
ATOM 1619 C C . SER A 1 204 ? 1.604 -2.064 19.993 1.00 95.12 204 SER A C 1
ATOM 1621 O O . SER A 1 204 ? 1.630 -3.268 20.245 1.00 95.12 204 SER A O 1
ATOM 1623 N N . GLU A 1 205 ? 1.021 -1.195 20.821 1.00 94.62 205 GLU A N 1
ATOM 1624 C CA . GLU A 1 205 ? 0.303 -1.580 22.041 1.00 94.62 205 GLU A CA 1
ATOM 1625 C C . GLU A 1 205 ? -1.145 -2.006 21.740 1.00 94.62 205 GLU A C 1
ATOM 1627 O O . GLU A 1 205 ? -1.759 -1.537 20.782 1.00 94.62 205 GLU A O 1
ATOM 1632 N N . SER A 1 206 ? -1.700 -2.931 22.531 1.00 93.19 206 SER A N 1
ATOM 1633 C CA . SER A 1 206 ? -3.014 -3.539 22.255 1.00 93.19 206 SER A CA 1
ATOM 1634 C C . SER A 1 206 ? -4.157 -3.024 23.129 1.00 93.19 206 SER A C 1
ATOM 1636 O O . SER A 1 206 ? -5.319 -3.282 22.821 1.00 93.19 206 SER A O 1
ATOM 1638 N N . TYR A 1 207 ? -3.854 -2.337 24.234 1.00 95.75 207 TYR A N 1
ATOM 1639 C CA . TYR A 1 207 ? -4.825 -1.938 25.262 1.00 95.75 207 TYR A CA 1
ATOM 1640 C C . TYR A 1 207 ? -5.737 -3.073 25.772 1.00 95.75 207 TYR A C 1
ATOM 1642 O O . TYR A 1 207 ? -6.844 -2.831 26.259 1.00 95.75 207 TYR A O 1
ATOM 1650 N N . VAL A 1 208 ? -5.307 -4.337 25.651 1.00 93.88 208 VAL A N 1
ATOM 1651 C CA . VAL A 1 208 ? -6.096 -5.500 26.089 1.00 93.88 208 VAL A CA 1
ATOM 1652 C C . VAL A 1 208 ? -6.469 -5.417 27.578 1.00 93.88 208 VAL A C 1
ATOM 1654 O O . VAL A 1 208 ? -7.647 -5.623 27.877 1.00 93.88 208 VAL A O 1
ATOM 1657 N N . PRO A 1 209 ? -5.561 -5.080 28.520 1.00 93.19 209 PRO A N 1
ATOM 1658 C CA . PRO A 1 209 ? -5.926 -4.923 29.931 1.00 93.19 209 PRO A CA 1
ATOM 1659 C C . PRO A 1 209 ? -7.016 -3.866 30.161 1.00 93.19 209 PRO A C 1
ATOM 1661 O O . PRO A 1 209 ? -7.983 -4.110 30.886 1.00 93.19 209 PRO A O 1
ATOM 1664 N N . GLU A 1 210 ? -6.897 -2.714 29.505 1.00 94.25 210 GLU A N 1
ATOM 1665 C CA . GLU A 1 210 ? -7.822 -1.591 29.611 1.00 94.25 210 GLU A CA 1
ATOM 1666 C C . GLU A 1 210 ? -9.192 -1.943 29.027 1.00 94.25 210 GLU A C 1
ATOM 1668 O O . GLU A 1 210 ? -10.221 -1.609 29.619 1.00 94.25 210 GLU A O 1
ATOM 1673 N N . LEU A 1 211 ? -9.223 -2.654 27.896 1.00 92.38 211 LEU A N 1
ATOM 1674 C CA . LEU A 1 211 ? -10.452 -3.153 27.281 1.00 92.38 211 LEU A CA 1
ATOM 1675 C C . LEU A 1 211 ? -11.114 -4.231 28.152 1.00 92.38 211 LEU A C 1
ATOM 1677 O O . LEU A 1 211 ? -12.315 -4.156 28.415 1.00 92.38 211 LEU A O 1
ATOM 1681 N N . GLN A 1 212 ? -10.348 -5.189 28.677 1.00 89.81 212 GLN A N 1
ATOM 1682 C CA . GLN A 1 212 ? -10.869 -6.251 29.543 1.00 89.81 212 GLN A CA 1
ATOM 1683 C C . GLN A 1 212 ? -11.497 -5.677 30.822 1.00 89.81 212 GLN A C 1
ATOM 1685 O O . GLN A 1 212 ? -12.598 -6.072 31.229 1.00 89.81 212 GLN A O 1
ATOM 1690 N N . GLN A 1 213 ? -10.819 -4.704 31.439 1.00 90.38 213 GLN A N 1
ATOM 1691 C CA . GLN A 1 213 ? -11.321 -3.990 32.608 1.00 90.38 213 GLN A CA 1
ATOM 1692 C C . GLN A 1 213 ? -12.592 -3.200 32.276 1.00 90.38 213 GLN A C 1
ATOM 1694 O O . GLN A 1 213 ? -13.552 -3.222 33.052 1.00 90.38 213 GLN A O 1
ATOM 1699 N N . PHE A 1 214 ? -12.635 -2.552 31.110 1.00 86.94 214 PHE A N 1
ATOM 1700 C CA . PHE A 1 214 ? -13.787 -1.778 30.656 1.00 86.94 214 PHE A CA 1
ATOM 1701 C C . PHE A 1 214 ? -15.061 -2.630 30.528 1.00 86.94 214 PHE A C 1
ATOM 1703 O O . PHE A 1 214 ? -16.150 -2.185 30.906 1.00 86.94 214 PHE A O 1
ATOM 1710 N N . PHE A 1 215 ? -14.929 -3.882 30.081 1.00 87.75 215 PHE A N 1
ATOM 1711 C CA . PHE A 1 215 ? -16.037 -4.842 30.008 1.00 87.75 215 PHE A CA 1
ATOM 1712 C C . PHE A 1 215 ? -16.251 -5.654 31.292 1.00 87.75 215 PHE A C 1
ATOM 1714 O O . PHE A 1 215 ? -17.131 -6.515 31.328 1.00 87.75 215 PHE A O 1
ATOM 1721 N N . LYS A 1 216 ? -15.502 -5.373 32.368 1.00 86.88 216 LYS A N 1
ATOM 1722 C CA . LYS A 1 216 ? -15.569 -6.093 33.654 1.00 86.88 216 LYS A CA 1
ATOM 1723 C C . LYS A 1 216 ? -15.449 -7.613 33.489 1.00 86.88 216 LYS A C 1
ATOM 1725 O O . LYS A 1 216 ? -16.148 -8.366 34.161 1.00 86.88 216 LYS A O 1
ATOM 1730 N N . GLY A 1 217 ? -14.630 -8.059 32.538 1.00 71.75 217 GLY A N 1
ATOM 1731 C CA . GLY A 1 217 ? -14.450 -9.479 32.241 1.00 71.75 217 GLY A CA 1
ATOM 1732 C C . GLY A 1 217 ? -15.617 -10.173 31.527 1.00 71.75 217 GLY A C 1
ATOM 1733 O O . GLY A 1 217 ? -15.529 -11.371 31.292 1.00 71.75 217 GLY A O 1
ATOM 1734 N N . LYS A 1 218 ? -16.691 -9.457 31.160 1.00 71.88 218 LYS A N 1
ATOM 1735 C CA . LYS A 1 218 ? -17.839 -10.042 30.437 1.00 71.88 218 LYS A CA 1
ATOM 1736 C C . LYS A 1 218 ? -17.532 -10.399 28.986 1.00 71.88 218 LYS A C 1
ATOM 1738 O O . LYS A 1 218 ? -18.269 -11.164 28.382 1.00 71.88 218 LYS A O 1
ATOM 1743 N N . VAL A 1 219 ? -16.487 -9.793 28.439 1.00 75.38 219 VAL A N 1
ATOM 1744 C CA . VAL A 1 219 ? -16.062 -9.935 27.051 1.00 75.38 219 VAL A CA 1
ATOM 1745 C C . VAL A 1 219 ? -14.585 -10.263 27.085 1.00 75.38 219 VAL A C 1
ATOM 1747 O O . VAL A 1 219 ? -13.833 -9.624 27.821 1.00 75.38 219 VAL A O 1
ATOM 1750 N N . CYS A 1 220 ? -14.182 -11.269 26.324 1.00 77.88 220 CYS A N 1
ATOM 1751 C CA . CYS A 1 220 ? -12.788 -11.667 26.216 1.00 77.88 220 CYS A CA 1
ATOM 1752 C C . CYS A 1 220 ? -12.066 -10.811 25.175 1.00 77.88 220 CYS A C 1
ATOM 1754 O O . CYS A 1 220 ? -12.366 -10.928 23.992 1.00 77.88 220 CYS A O 1
ATOM 1756 N N . ALA A 1 221 ? -11.123 -9.968 25.593 1.00 74.44 221 ALA A N 1
ATOM 1757 C CA . ALA A 1 221 ? -10.221 -9.255 24.695 1.00 74.44 221 ALA A CA 1
ATOM 1758 C C . ALA A 1 221 ? -8.900 -10.025 24.563 1.00 74.44 221 ALA A C 1
ATOM 1760 O O . ALA A 1 221 ? -8.270 -10.364 25.566 1.00 74.44 221 ALA A O 1
ATOM 1761 N N . GLY A 1 222 ? -8.477 -10.300 23.331 1.00 72.31 222 GLY A N 1
ATOM 1762 C CA . GLY A 1 222 ? -7.249 -11.039 23.055 1.00 72.31 222 GLY A CA 1
ATOM 1763 C C . GLY A 1 222 ? -6.473 -10.474 21.872 1.00 72.31 222 GLY A C 1
ATOM 1764 O O . GLY A 1 222 ? -7.049 -9.956 20.914 1.00 72.31 222 GLY A O 1
ATOM 1765 N N . GLN A 1 223 ? -5.151 -10.611 21.943 1.00 69.50 223 GLN A N 1
ATOM 1766 C CA . GLN A 1 223 ? -4.243 -10.428 20.817 1.00 69.50 223 GLN A CA 1
ATOM 1767 C C . GLN A 1 223 ? -3.673 -11.797 20.454 1.00 69.50 223 GLN A C 1
ATOM 1769 O O . GLN A 1 223 ? -3.181 -12.512 21.327 1.00 69.50 223 GLN A O 1
ATOM 1774 N N . VAL A 1 224 ? -3.699 -12.151 19.172 1.00 56.72 224 VAL A N 1
ATOM 1775 C CA . VAL A 1 224 ? -2.906 -13.280 18.678 1.00 56.72 224 VAL A CA 1
ATOM 1776 C C . VAL A 1 224 ? -1.553 -12.717 18.265 1.00 56.72 224 VAL A C 1
ATOM 1778 O O . VAL A 1 224 ? -1.447 -11.945 17.313 1.00 56.72 224 VAL A O 1
ATOM 1781 N N . GLY A 1 225 ? -0.517 -13.035 19.038 1.00 46.41 225 GLY A N 1
ATOM 1782 C CA . GLY A 1 225 ? 0.848 -12.654 18.702 1.00 46.41 225 GLY A CA 1
ATOM 1783 C C . GLY A 1 225 ? 1.364 -13.499 17.541 1.00 46.41 225 GLY A C 1
ATOM 1784 O O . GLY A 1 225 ? 1.348 -14.725 17.616 1.00 46.41 225 GLY A O 1
ATOM 1785 N N . VAL A 1 226 ? 1.876 -12.858 16.492 1.00 37.09 226 VAL A N 1
ATOM 1786 C CA . VAL A 1 226 ? 2.779 -13.525 15.548 1.00 37.09 226 VAL A CA 1
ATOM 1787 C C . VAL A 1 226 ? 4.135 -13.612 16.245 1.00 37.09 226 VAL A C 1
ATOM 1789 O O . VAL A 1 226 ? 4.846 -12.614 16.349 1.00 37.09 226 VAL A O 1
ATOM 1792 N N . GLN A 1 227 ? 4.483 -14.780 16.787 1.00 31.33 227 GLN A N 1
ATOM 1793 C CA . GLN A 1 227 ? 5.852 -15.019 17.239 1.00 31.33 227 GLN A CA 1
ATOM 1794 C C . GLN A 1 227 ? 6.767 -15.054 16.008 1.00 31.33 227 GLN A C 1
ATOM 1796 O O . GLN A 1 227 ? 6.610 -15.903 15.135 1.00 31.33 227 GLN A O 1
ATOM 1801 N N . GLN A 1 228 ? 7.721 -14.124 15.928 1.00 28.64 228 GLN A N 1
ATOM 1802 C CA . GLN A 1 228 ? 8.895 -14.293 15.074 1.00 28.64 228 GLN A CA 1
ATOM 1803 C C . GLN A 1 228 ? 9.785 -15.364 15.715 1.00 28.64 228 GLN A C 1
ATOM 1805 O O . GLN A 1 228 ? 10.313 -15.154 16.806 1.00 28.64 228 GLN A O 1
ATOM 1810 N N . GLU A 1 229 ? 9.955 -16.511 15.057 1.00 30.55 229 GLU A N 1
ATOM 1811 C CA . GLU A 1 229 ? 10.966 -17.492 15.457 1.00 30.55 229 GLU A CA 1
ATOM 1812 C C . GLU A 1 229 ? 12.366 -16.933 15.166 1.00 30.55 229 GLU A C 1
ATOM 1814 O O . GLU A 1 229 ? 12.800 -16.830 14.019 1.00 30.55 229 GLU A O 1
ATOM 1819 N N . GLY A 1 230 ? 13.076 -16.558 16.230 1.00 29.36 230 GLY A N 1
ATOM 1820 C CA . GLY A 1 230 ? 14.476 -16.152 16.203 1.00 29.36 230 GLY A CA 1
ATOM 1821 C C . GLY A 1 230 ? 15.193 -16.598 17.479 1.00 29.36 230 GLY A C 1
ATOM 1822 O O . GLY A 1 230 ? 14.931 -16.064 18.548 1.00 29.36 230 GLY A O 1
ATOM 1823 N N . ASN A 1 231 ? 16.064 -17.599 17.321 1.00 29.11 231 ASN A N 1
ATOM 1824 C CA . ASN A 1 231 ? 17.147 -18.094 18.186 1.00 29.11 231 ASN A CA 1
ATOM 1825 C C . ASN A 1 231 ? 17.036 -17.943 19.726 1.00 29.11 231 ASN A C 1
ATOM 1827 O O . ASN A 1 231 ? 17.248 -16.874 20.287 1.00 29.11 231 ASN A O 1
ATOM 1831 N N . GLU A 1 232 ? 16.822 -19.088 20.389 1.00 32.06 232 GLU A N 1
ATOM 1832 C CA . GLU A 1 232 ? 17.096 -19.421 21.800 1.00 32.06 232 GLU A CA 1
ATOM 1833 C C . GLU A 1 232 ? 16.991 -18.309 22.866 1.00 32.06 232 GLU A C 1
ATOM 1835 O O . GLU A 1 232 ? 17.960 -17.613 23.174 1.00 32.06 232 GLU A O 1
ATOM 1840 N N . ARG A 1 233 ? 15.867 -18.306 23.601 1.00 24.36 233 ARG A N 1
ATOM 1841 C CA . ARG A 1 233 ? 15.821 -18.454 25.076 1.00 24.36 233 ARG A CA 1
ATOM 1842 C C . ARG A 1 233 ? 14.375 -18.509 25.584 1.00 24.36 233 ARG A C 1
ATOM 1844 O O . ARG A 1 233 ? 13.573 -17.649 25.264 1.00 24.36 233 ARG A O 1
ATOM 1851 N N . ARG A 1 234 ? 14.115 -19.517 26.429 1.00 26.48 234 ARG A N 1
ATOM 1852 C CA . ARG A 1 234 ? 13.017 -19.691 27.407 1.00 26.48 234 ARG A CA 1
ATOM 1853 C C . ARG A 1 234 ? 11.669 -19.023 27.104 1.00 26.48 234 ARG A C 1
ATOM 1855 O O . ARG A 1 234 ? 11.499 -17.818 27.248 1.00 26.48 234 ARG A O 1
ATOM 1862 N N . SER A 1 235 ? 10.672 -19.887 26.927 1.00 26.11 235 SER A N 1
ATOM 1863 C CA . SER A 1 235 ? 9.251 -19.617 27.137 1.00 26.11 235 SER A CA 1
ATOM 1864 C C . SER A 1 235 ? 9.002 -18.856 28.447 1.00 26.11 235 SER A C 1
ATOM 1866 O O . SER A 1 235 ? 8.966 -19.445 29.529 1.00 26.11 235 SER A O 1
ATOM 1868 N N . GLN A 1 236 ? 8.788 -17.548 28.355 1.00 27.14 236 GLN A N 1
ATOM 1869 C CA . GLN A 1 236 ? 7.883 -16.864 29.266 1.00 27.14 236 GLN A CA 1
ATOM 1870 C C . GLN A 1 236 ? 6.560 -16.735 28.522 1.00 27.14 236 GLN A C 1
ATOM 1872 O O . GLN A 1 236 ? 6.416 -15.917 27.618 1.00 27.14 236 GLN A O 1
ATOM 1877 N N . GLY A 1 237 ? 5.619 -17.619 28.859 1.00 28.64 237 GLY A N 1
ATOM 1878 C CA . GLY A 1 237 ? 4.236 -17.478 28.434 1.00 28.64 237 GLY A CA 1
ATOM 1879 C C . GLY A 1 237 ? 3.686 -16.182 29.017 1.00 28.64 237 GLY A C 1
ATOM 1880 O O . GLY A 1 237 ? 3.428 -16.105 30.216 1.00 28.64 237 GLY A O 1
ATOM 1881 N N . GLY A 1 238 ? 3.534 -15.163 28.169 1.00 27.83 238 GLY A N 1
ATOM 1882 C CA . GLY A 1 238 ? 2.595 -14.077 28.433 1.00 27.83 238 GLY A CA 1
ATOM 1883 C C . GLY A 1 238 ? 1.192 -14.668 28.612 1.00 27.83 238 GLY A C 1
ATOM 1884 O O . GLY A 1 238 ? 0.937 -15.761 28.100 1.00 27.83 238 GLY A O 1
ATOM 1885 N N . PRO A 1 239 ? 0.309 -14.008 29.380 1.00 35.44 239 PRO A N 1
ATOM 1886 C CA . PRO A 1 239 ? -0.908 -14.626 29.879 1.00 35.44 239 PRO A CA 1
ATOM 1887 C C . PRO A 1 239 ? -1.744 -15.146 28.712 1.00 35.44 239 PRO A C 1
ATOM 1889 O O . PRO A 1 239 ? -2.310 -14.381 27.934 1.00 35.44 239 PRO A O 1
ATOM 1892 N N . THR A 1 240 ? -1.808 -16.473 28.611 1.00 38.59 240 THR A N 1
ATOM 1893 C CA . THR A 1 240 ? -2.850 -17.188 27.886 1.00 38.59 240 THR A CA 1
ATOM 1894 C C . THR A 1 240 ? -4.179 -16.561 28.264 1.00 38.59 240 THR A C 1
ATOM 1896 O O . THR A 1 240 ? -4.454 -16.383 29.453 1.00 38.59 240 THR A O 1
ATOM 1899 N N . ALA A 1 241 ? -4.987 -16.220 27.261 1.00 40.53 241 ALA A N 1
ATOM 1900 C CA . ALA A 1 241 ? -6.370 -15.819 27.444 1.00 40.53 241 ALA A CA 1
ATOM 1901 C C . ALA A 1 241 ? -7.113 -16.939 28.191 1.00 40.53 241 ALA A C 1
ATOM 1903 O O . ALA A 1 241 ? -7.676 -17.850 27.592 1.00 40.53 241 ALA A O 1
ATOM 1904 N N . HIS A 1 242 ? -7.082 -16.913 29.523 1.00 37.38 242 HIS A N 1
ATOM 1905 C CA . HIS A 1 242 ? -7.913 -17.765 30.354 1.00 37.38 242 HIS A CA 1
ATOM 1906 C C . HIS A 1 242 ? -9.303 -17.140 30.389 1.00 37.38 242 HIS A C 1
ATOM 1908 O O . HIS A 1 242 ? -9.727 -16.534 31.368 1.00 37.38 242 HIS A O 1
ATOM 1914 N N . CYS A 1 243 ? -10.027 -17.313 29.287 1.00 44.59 243 CYS A N 1
ATOM 1915 C CA . CYS A 1 243 ? -11.473 -17.173 29.254 1.00 44.59 243 CYS A CA 1
ATOM 1916 C C . CYS A 1 243 ? -12.100 -18.396 29.923 1.00 44.59 243 CYS A C 1
ATOM 1918 O O . CYS A 1 243 ? -12.747 -19.217 29.284 1.00 44.59 243 CYS A O 1
ATOM 1920 N N . MET A 1 244 ? -11.889 -18.546 31.231 1.00 32.94 244 MET A N 1
ATOM 1921 C CA . MET A 1 244 ? -12.795 -19.359 32.029 1.00 32.94 244 MET A CA 1
ATOM 1922 C C . MET A 1 244 ? -13.990 -18.472 32.353 1.00 32.94 244 MET A C 1
ATOM 1924 O O . MET A 1 244 ? -13.945 -17.660 33.276 1.00 32.94 244 MET A O 1
ATOM 1928 N N . LEU A 1 245 ? -15.054 -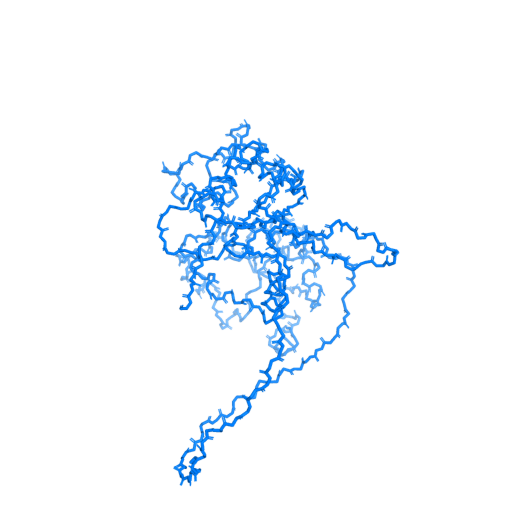18.606 31.558 1.00 35.19 245 LEU A N 1
ATOM 1929 C CA . LEU A 1 245 ? -16.385 -18.155 31.947 1.00 35.19 245 LEU A CA 1
ATOM 1930 C C . LEU A 1 245 ? -16.743 -18.876 33.255 1.00 35.19 245 LEU A C 1
ATOM 1932 O O . LEU A 1 245 ? -17.208 -20.014 33.260 1.00 35.19 245 LEU A O 1
ATOM 1936 N N . HIS A 1 246 ? -16.467 -18.235 34.388 1.00 31.50 246 HIS A N 1
ATOM 1937 C CA . HIS A 1 246 ? -16.962 -18.685 35.677 1.00 31.50 246 HIS A CA 1
ATOM 1938 C C . HIS A 1 246 ? -18.485 -18.549 35.677 1.00 31.50 246 HIS A C 1
ATOM 1940 O O . HIS A 1 246 ? -19.012 -17.444 35.779 1.00 31.50 246 HIS A O 1
ATOM 1946 N N . GLY A 1 247 ? -19.179 -19.686 35.623 1.00 29.83 247 GLY A N 1
ATOM 1947 C CA . GLY A 1 247 ? -20.524 -19.793 36.176 1.00 29.83 247 GLY A CA 1
ATOM 1948 C C . GLY A 1 247 ? -21.542 -20.541 35.332 1.00 29.83 247 GLY A C 1
ATOM 1949 O O . GLY A 1 247 ? -22.473 -19.910 34.861 1.00 29.83 247 GLY A O 1
ATOM 1950 N N . LEU A 1 248 ? -21.442 -21.873 35.264 1.00 25.91 248 LEU A N 1
ATOM 1951 C CA . LEU A 1 248 ? -22.595 -22.787 35.327 1.00 25.91 248 LEU A CA 1
ATOM 1952 C C . LEU A 1 248 ? -22.122 -24.130 35.930 1.00 25.91 248 LEU A C 1
ATOM 1954 O O . LEU A 1 248 ? -21.092 -24.648 35.496 1.00 25.91 248 LEU A O 1
ATOM 1958 N N . PRO A 1 249 ? -22.814 -24.717 36.929 1.00 26.20 249 PRO A N 1
ATOM 1959 C CA . PRO A 1 249 ? -22.420 -26.005 37.488 1.00 26.20 249 PRO A CA 1
ATOM 1960 C C . PRO A 1 249 ? -22.760 -27.121 36.492 1.00 26.20 249 PRO A C 1
ATOM 1962 O O . PRO A 1 249 ? -23.920 -27.502 36.333 1.00 26.20 249 PRO A O 1
ATOM 1965 N N . TYR A 1 250 ? -21.742 -27.657 35.821 1.00 23.91 250 TYR A N 1
ATOM 1966 C CA . TYR A 1 250 ? -21.870 -28.870 35.017 1.00 23.91 250 TYR A CA 1
ATOM 1967 C C . TYR A 1 250 ? -22.123 -30.064 35.952 1.00 23.91 250 TYR A C 1
ATOM 1969 O O . TYR A 1 250 ? -21.241 -30.488 36.699 1.00 23.91 250 TYR A O 1
ATOM 1977 N N . LYS A 1 251 ? -23.347 -30.604 35.929 1.00 24.83 251 LYS A N 1
ATOM 1978 C CA . LYS A 1 251 ? -23.635 -31.949 36.446 1.00 24.83 251 LYS A CA 1
ATOM 1979 C C . LYS A 1 251 ? -23.125 -32.977 35.425 1.00 24.83 251 LYS A C 1
ATOM 1981 O O . LYS A 1 251 ? -23.402 -32.805 34.238 1.00 24.83 251 LYS A O 1
ATOM 1986 N N . PRO A 1 252 ? -22.424 -34.045 35.838 1.00 24.52 252 PRO A N 1
ATOM 1987 C CA . PRO A 1 252 ? -21.979 -35.075 34.913 1.00 24.52 252 PRO A CA 1
ATOM 1988 C C . PRO A 1 252 ? -23.180 -35.942 34.522 1.00 24.52 252 PRO A C 1
ATOM 1990 O O . PRO A 1 252 ? -23.768 -36.605 35.375 1.00 24.52 252 PRO A O 1
ATOM 1993 N N . PHE A 1 253 ? -23.552 -35.942 33.242 1.00 25.14 253 PHE A N 1
ATOM 1994 C CA . PHE A 1 253 ? -24.399 -36.996 32.691 1.00 25.14 253 PHE A CA 1
ATOM 1995 C C . PHE A 1 253 ? -23.515 -38.066 32.060 1.00 25.14 253 PHE A C 1
ATOM 1997 O O . PHE A 1 253 ? -22.644 -37.791 31.237 1.00 25.14 253 PHE A O 1
ATOM 2004 N N . ALA A 1 254 ? -23.728 -39.284 32.545 1.00 24.77 254 ALA A N 1
ATOM 2005 C CA . ALA A 1 254 ? -23.025 -40.490 32.173 1.00 24.77 254 ALA A CA 1
ATOM 2006 C C . ALA A 1 254 ? -23.321 -40.897 30.725 1.00 24.77 254 ALA A C 1
ATOM 2008 O O . ALA A 1 254 ? -24.437 -40.753 30.227 1.00 24.77 254 ALA A O 1
ATOM 2009 N N . TRP A 1 255 ? -22.302 -41.465 30.086 1.00 21.55 255 TRP A N 1
ATOM 2010 C CA . TRP A 1 255 ? -22.409 -42.174 28.822 1.00 21.55 255 TRP A CA 1
ATOM 2011 C C . TRP A 1 255 ? -23.307 -43.403 28.981 1.00 21.55 255 TRP A C 1
ATOM 2013 O O . TRP A 1 255 ? -23.019 -44.274 29.800 1.00 21.55 255 TRP A O 1
ATOM 2023 N N . ILE A 1 256 ? -24.345 -43.511 28.153 1.00 24.59 256 ILE A N 1
ATOM 2024 C CA . ILE A 1 256 ? -25.010 -44.785 27.873 1.00 24.59 256 ILE A CA 1
ATOM 2025 C C . ILE A 1 256 ? -24.989 -44.987 26.359 1.00 24.59 256 ILE A C 1
ATOM 2027 O O . ILE A 1 256 ? -25.668 -44.298 25.603 1.00 24.59 256 ILE A O 1
ATOM 2031 N N . TYR A 1 257 ? -24.160 -45.941 25.940 1.00 21.91 257 TYR A N 1
ATOM 2032 C CA . TYR A 1 257 ? -24.199 -46.577 24.628 1.00 21.91 257 TYR A CA 1
ATOM 2033 C C . TYR A 1 257 ? -25.540 -47.293 24.457 1.00 21.91 257 TYR A C 1
ATOM 2035 O O . TYR A 1 257 ? -25.864 -48.142 25.286 1.00 21.91 257 TYR A O 1
ATOM 2043 N N . HIS A 1 258 ? -26.254 -47.047 23.358 1.00 24.69 258 HIS A N 1
ATOM 2044 C CA . HIS A 1 258 ? -27.152 -48.038 22.765 1.00 24.69 258 HIS A CA 1
ATOM 2045 C C . HIS A 1 258 ? -27.056 -47.986 21.238 1.00 24.69 258 HIS A C 1
ATOM 2047 O O . HIS A 1 258 ? -27.311 -46.976 20.590 1.00 24.69 258 HIS A O 1
ATOM 2053 N N . SER A 1 259 ? -26.615 -49.116 20.705 1.00 23.44 259 SER A N 1
ATOM 2054 C CA . SER A 1 259 ? -26.457 -49.491 19.307 1.00 23.44 259 SER A CA 1
ATOM 2055 C C . SER A 1 259 ? -27.744 -50.107 18.756 1.00 23.44 259 SER A C 1
ATOM 2057 O O . SER A 1 259 ? -28.410 -50.827 19.502 1.00 23.44 259 SER A O 1
ATOM 2059 N N . SER A 1 260 ? -28.020 -49.899 17.457 1.00 25.59 260 SER A N 1
ATOM 2060 C CA . SER A 1 260 ? -28.642 -50.804 16.443 1.00 25.59 260 SER A CA 1
ATOM 2061 C C . SER A 1 260 ? -29.422 -49.983 15.370 1.00 25.59 260 SER A C 1
ATOM 2063 O O . SER A 1 260 ? -29.560 -48.775 15.540 1.00 25.59 260 SER A O 1
ATOM 2065 N N . PRO A 1 261 ? -29.815 -50.539 14.201 1.00 31.02 261 PRO A N 1
ATOM 2066 C CA . PRO A 1 261 ? -29.100 -50.317 12.940 1.00 31.02 261 PRO A CA 1
ATOM 2067 C C . PRO A 1 261 ? -29.994 -49.708 11.833 1.00 31.02 261 PRO A C 1
ATOM 2069 O O . PRO A 1 261 ? -31.219 -49.778 11.891 1.00 31.02 261 PRO A O 1
ATOM 2072 N N . VAL A 1 262 ? -29.389 -49.172 10.768 1.00 26.33 262 VAL A N 1
ATOM 2073 C CA . VAL A 1 262 ? -30.104 -48.799 9.528 1.00 26.33 262 VAL A CA 1
ATOM 2074 C C . VAL A 1 262 ? -29.615 -49.703 8.386 1.00 26.33 262 VAL A C 1
ATOM 2076 O O . VAL A 1 262 ? -28.402 -49.890 8.261 1.00 26.33 262 VAL A O 1
ATOM 2079 N N . PRO A 1 263 ? -30.515 -50.305 7.583 1.00 28.25 263 PRO A N 1
ATOM 2080 C CA . PRO A 1 263 ? -30.152 -51.334 6.620 1.00 28.25 263 PRO A CA 1
ATOM 2081 C C . PRO A 1 263 ? -29.673 -50.786 5.269 1.00 28.25 263 PRO A C 1
ATOM 2083 O O . PRO A 1 263 ? -30.025 -49.700 4.814 1.00 28.25 263 PRO A O 1
ATOM 2086 N N . THR A 1 264 ? -28.862 -51.631 4.647 1.00 26.27 264 THR A N 1
ATOM 2087 C CA . THR A 1 264 ? -28.179 -51.539 3.358 1.00 26.27 264 THR A CA 1
ATOM 2088 C C . THR A 1 264 ? -29.146 -51.575 2.169 1.00 26.27 264 THR A C 1
ATOM 2090 O O . THR A 1 264 ? -30.054 -52.401 2.152 1.00 26.27 264 THR A O 1
ATOM 2093 N N . PHE A 1 265 ? -28.881 -50.788 1.118 1.00 26.92 265 PHE A N 1
ATOM 2094 C CA . PHE A 1 265 ? -29.295 -51.122 -0.251 1.00 26.92 265 PHE A CA 1
ATOM 2095 C C . PHE A 1 265 ? -28.158 -50.874 -1.256 1.00 26.92 265 PHE A C 1
ATOM 2097 O O . PHE A 1 265 ? -27.284 -50.035 -1.055 1.00 26.92 265 PHE A O 1
ATOM 2104 N N . LEU A 1 266 ? -28.173 -51.721 -2.283 1.00 27.22 266 LEU A N 1
ATOM 2105 C CA . LEU A 1 266 ? -27.090 -52.194 -3.148 1.00 27.22 266 LEU A CA 1
ATOM 2106 C C . LEU A 1 266 ? -26.563 -51.208 -4.213 1.00 27.22 266 LEU A C 1
ATOM 2108 O O . LEU A 1 266 ? -27.241 -50.278 -4.640 1.00 27.22 266 LEU A O 1
ATOM 2112 N N . GLN A 1 267 ? -25.337 -51.496 -4.666 1.00 27.08 267 GLN A N 1
ATOM 2113 C CA . GLN A 1 267 ? -24.543 -50.831 -5.710 1.00 27.08 267 GLN A CA 1
ATOM 2114 C C . GLN A 1 267 ? -24.929 -51.230 -7.161 1.00 27.08 267 GLN A C 1
ATOM 2116 O O . GLN A 1 267 ? -25.064 -52.419 -7.422 1.00 27.08 267 GLN A O 1
ATOM 2121 N N . THR A 1 268 ? -25.047 -50.209 -8.044 1.00 27.97 268 THR A N 1
ATOM 2122 C CA . THR A 1 268 ? -24.462 -49.948 -9.414 1.00 27.97 268 THR A CA 1
ATOM 2123 C C . THR A 1 268 ? -24.402 -51.064 -10.509 1.00 27.97 268 THR A C 1
ATOM 2125 O O . THR A 1 268 ? -24.771 -52.190 -10.202 1.00 27.97 268 THR A O 1
ATOM 2128 N N . PRO A 1 269 ? -23.938 -50.850 -11.790 1.00 43.00 269 PRO A N 1
ATOM 2129 C CA . PRO A 1 269 ? -23.426 -49.651 -12.521 1.00 43.00 269 PRO A CA 1
ATOM 2130 C C . PRO A 1 269 ? -23.819 -49.491 -14.036 1.00 43.00 269 PRO A C 1
ATOM 2132 O O . PRO A 1 269 ? -24.316 -50.424 -14.654 1.00 43.00 269 PRO A O 1
ATOM 2135 N N . ALA A 1 270 ? -23.486 -48.334 -14.659 1.00 27.67 270 ALA A N 1
ATOM 2136 C CA . ALA A 1 270 ? -22.934 -48.166 -16.041 1.00 27.67 270 ALA A CA 1
ATOM 2137 C C . ALA A 1 270 ? -22.765 -46.659 -16.410 1.00 27.67 270 ALA A C 1
ATOM 2139 O O . ALA A 1 270 ? -23.746 -45.936 -16.529 1.00 27.67 270 ALA A O 1
ATOM 2140 N N . GLN A 1 271 ? -21.551 -46.088 -16.354 1.00 26.98 271 GLN A N 1
ATOM 2141 C CA . GLN A 1 271 ? -20.592 -45.790 -17.451 1.00 26.98 271 GLN A CA 1
ATOM 2142 C C . GLN A 1 271 ? -20.950 -44.684 -18.479 1.00 26.98 271 GLN A C 1
ATOM 2144 O O . GLN A 1 271 ? -21.801 -44.889 -19.341 1.00 26.98 271 GLN A O 1
ATOM 2149 N N . ARG A 1 272 ? -20.157 -43.586 -18.475 1.00 26.56 272 ARG A N 1
ATOM 2150 C CA . ARG A 1 272 ? -19.530 -42.896 -19.641 1.00 26.56 272 ARG A CA 1
ATOM 2151 C C . ARG A 1 272 ? -18.511 -41.803 -19.179 1.00 26.56 272 ARG A C 1
ATOM 2153 O O . ARG A 1 272 ? -18.497 -41.506 -17.990 1.00 26.56 272 ARG A O 1
ATOM 2160 N N . PRO A 1 273 ? -17.589 -41.312 -20.046 1.00 30.22 273 PRO A N 1
ATOM 2161 C CA . PRO A 1 273 ? -16.145 -41.162 -19.762 1.00 30.22 273 PRO A CA 1
ATOM 2162 C C . PRO A 1 273 ? -15.696 -39.756 -19.291 1.00 30.22 273 PRO A C 1
ATOM 2164 O O . PRO A 1 273 ? -16.472 -38.808 -19.406 1.00 30.22 273 PRO A O 1
ATOM 2167 N N . PRO A 1 274 ? -14.437 -39.585 -18.819 1.00 29.84 274 PRO A N 1
ATOM 2168 C CA . PRO A 1 274 ? -13.919 -38.293 -18.366 1.00 29.84 274 PRO A CA 1
ATOM 2169 C C . PRO A 1 274 ? -13.248 -37.493 -19.501 1.00 29.84 274 PRO A C 1
ATOM 2171 O O . PRO A 1 274 ? -12.624 -38.093 -20.382 1.00 29.84 274 PRO A O 1
ATOM 2174 N N . PRO A 1 275 ? -13.260 -36.147 -19.460 1.00 28.09 275 PRO A N 1
ATOM 2175 C CA . PRO A 1 275 ? -12.313 -35.345 -20.212 1.00 28.09 275 PRO A CA 1
ATOM 2176 C C . PRO A 1 275 ? -11.059 -35.041 -19.373 1.00 28.09 275 PRO A C 1
ATOM 2178 O O . PRO A 1 275 ? -11.127 -34.527 -18.263 1.00 28.09 275 PRO A O 1
ATOM 2181 N N . GLN A 1 276 ? -9.920 -35.397 -19.963 1.00 26.84 276 GLN A N 1
ATOM 2182 C CA . GLN A 1 276 ? -8.608 -34.740 -19.923 1.00 26.84 276 GLN A CA 1
ATOM 2183 C C . GLN A 1 276 ? -8.104 -34.176 -18.580 1.00 26.84 276 GLN A C 1
ATOM 2185 O O . GLN A 1 276 ? -8.427 -33.082 -18.131 1.00 26.84 276 GLN A O 1
ATOM 2190 N N . SER A 1 277 ? -7.168 -34.937 -18.022 1.00 23.95 277 SER A N 1
ATOM 2191 C CA . SER A 1 277 ? -6.235 -34.590 -16.958 1.00 23.95 277 SER A CA 1
ATOM 2192 C C . SER A 1 277 ? -5.453 -33.295 -17.222 1.00 23.95 277 SER A C 1
ATOM 2194 O O . SER A 1 277 ? -4.596 -33.259 -18.106 1.00 23.95 277 SER A O 1
ATOM 2196 N N . PHE A 1 278 ? -5.644 -32.284 -16.373 1.00 22.97 278 PHE A N 1
ATOM 2197 C CA . PHE A 1 278 ? -4.595 -31.319 -16.044 1.00 22.97 278 PHE A CA 1
ATOM 2198 C C . PHE A 1 278 ? -3.810 -31.866 -14.849 1.00 22.97 278 PHE A C 1
ATOM 2200 O O . PHE A 1 278 ? -4.330 -31.976 -13.741 1.00 22.97 278 PHE A O 1
ATOM 2207 N N . GLN A 1 279 ? -2.552 -32.245 -15.075 1.00 22.66 279 GLN A N 1
ATOM 2208 C CA . GLN A 1 279 ? -1.625 -32.567 -13.994 1.00 22.66 279 GLN A CA 1
ATOM 2209 C C . GLN A 1 279 ? -1.157 -31.265 -13.338 1.00 22.66 279 GLN A C 1
ATOM 2211 O O . GLN A 1 279 ? -0.320 -30.548 -13.886 1.00 22.66 279 GLN A O 1
ATOM 2216 N N . VAL A 1 280 ? -1.674 -30.967 -12.148 1.00 22.48 280 VAL A N 1
ATOM 2217 C CA . VAL A 1 280 ? -1.065 -29.981 -11.252 1.00 22.48 280 VAL A CA 1
ATOM 2218 C C . VAL A 1 280 ? -0.018 -30.715 -10.421 1.00 22.48 280 VAL A C 1
ATOM 2220 O O . VAL A 1 280 ? -0.333 -31.451 -9.489 1.00 22.48 280 VAL A O 1
ATOM 2223 N N . PHE A 1 281 ? 1.250 -30.532 -10.781 1.00 22.02 281 PHE A N 1
ATOM 2224 C CA . PHE A 1 281 ? 2.372 -30.918 -9.933 1.00 22.02 281 PHE A CA 1
ATOM 2225 C C . PHE A 1 281 ? 2.498 -29.906 -8.790 1.00 22.02 281 PHE A C 1
ATOM 2227 O O . PHE A 1 281 ? 3.080 -28.837 -8.967 1.00 22.02 281 PHE A O 1
ATOM 2234 N N . VAL A 1 282 ? 1.992 -30.254 -7.607 1.00 21.59 282 VAL A N 1
ATOM 2235 C CA . VAL A 1 282 ? 2.412 -29.612 -6.356 1.00 21.59 282 VAL A CA 1
ATOM 2236 C C . VAL A 1 282 ? 3.603 -30.402 -5.830 1.00 21.59 282 VAL A C 1
ATOM 2238 O O . VAL A 1 282 ? 3.451 -31.487 -5.273 1.00 21.59 282 VAL A O 1
ATOM 2241 N N . ARG A 1 283 ? 4.815 -29.883 -6.040 1.00 22.84 283 ARG A N 1
ATOM 2242 C CA . ARG A 1 283 ? 5.984 -30.319 -5.272 1.00 22.84 283 ARG A CA 1
ATOM 2243 C C . ARG A 1 283 ? 6.268 -29.288 -4.190 1.00 22.84 283 ARG A C 1
ATOM 2245 O O . ARG A 1 283 ? 6.618 -28.152 -4.485 1.00 22.84 283 ARG A O 1
ATOM 2252 N N . SER A 1 284 ? 6.113 -29.751 -2.953 1.00 23.38 284 SER A N 1
ATOM 2253 C CA . SER A 1 284 ? 6.728 -29.206 -1.746 1.00 23.38 284 SER A CA 1
ATOM 2254 C C . SER A 1 284 ? 8.217 -28.965 -1.983 1.00 23.38 284 SER A C 1
ATOM 2256 O O . SER A 1 284 ? 8.909 -29.889 -2.415 1.00 23.38 284 SER A O 1
ATOM 2258 N N . TRP A 1 285 ? 8.696 -27.755 -1.692 1.00 23.17 285 TRP A N 1
ATOM 2259 C CA . TRP A 1 285 ? 10.110 -27.501 -1.439 1.00 23.17 285 TRP A CA 1
ATOM 2260 C C . TRP A 1 285 ? 10.268 -26.672 -0.167 1.00 23.17 285 TRP A C 1
ATOM 2262 O O . TRP A 1 285 ? 9.608 -25.655 0.039 1.00 23.17 285 TRP A O 1
ATOM 2272 N N . SER A 1 286 ? 11.127 -27.208 0.690 1.00 23.59 286 SER A N 1
ATOM 2273 C CA . SER A 1 286 ? 11.479 -26.762 2.025 1.00 23.59 286 SER A CA 1
ATOM 2274 C C . SER A 1 286 ? 12.699 -25.842 1.966 1.00 23.59 286 SER A C 1
ATOM 2276 O O . SER A 1 286 ? 13.631 -26.113 1.218 1.00 23.59 286 SER A O 1
ATOM 2278 N N . SER A 1 287 ? 12.645 -24.803 2.805 1.00 26.86 287 SER A N 1
ATOM 2279 C CA . SER A 1 287 ? 13.728 -24.091 3.502 1.00 26.86 287 SER A CA 1
ATOM 2280 C C . SER A 1 287 ? 14.994 -23.672 2.731 1.00 26.86 287 SER A C 1
ATOM 2282 O O . SER A 1 287 ? 15.814 -24.496 2.346 1.00 26.86 287 SER A O 1
ATOM 2284 N N . HIS A 1 288 ? 15.206 -22.351 2.641 1.00 26.97 288 HIS A N 1
ATOM 2285 C CA . HIS A 1 288 ? 16.360 -21.598 3.184 1.00 26.97 288 HIS A CA 1
ATOM 2286 C C . HIS A 1 288 ? 16.439 -20.219 2.495 1.00 26.97 288 HIS A C 1
ATOM 2288 O O . HIS A 1 288 ? 16.910 -20.105 1.367 1.00 26.97 288 HIS A O 1
ATOM 2294 N N . VAL A 1 289 ? 16.004 -19.157 3.185 1.00 29.20 289 VAL A N 1
ATOM 2295 C CA . VAL A 1 289 ? 16.294 -17.757 2.818 1.00 29.20 289 VAL A CA 1
ATOM 2296 C C . VAL A 1 289 ? 16.922 -17.081 4.046 1.00 29.20 289 VAL A C 1
ATOM 2298 O O . VAL A 1 289 ? 16.350 -17.202 5.131 1.00 29.20 289 VAL A O 1
ATOM 2301 N N . PRO A 1 290 ? 18.087 -16.413 3.936 1.00 27.00 290 PRO A N 1
ATOM 2302 C CA . PRO A 1 290 ? 18.761 -15.817 5.088 1.00 27.00 290 PRO A CA 1
ATOM 2303 C C . PRO A 1 290 ? 18.009 -14.606 5.653 1.00 27.00 290 PRO A C 1
ATOM 2305 O O . PRO A 1 290 ? 17.468 -13.783 4.914 1.00 27.00 290 PRO A O 1
ATOM 2308 N N . ALA A 1 291 ? 18.038 -14.480 6.980 1.00 29.16 291 ALA A N 1
ATOM 2309 C CA . ALA A 1 291 ? 17.488 -13.360 7.732 1.00 29.16 291 ALA A CA 1
ATOM 2310 C C . ALA A 1 291 ? 18.208 -12.043 7.381 1.00 29.16 291 ALA A C 1
ATOM 2312 O O . ALA A 1 291 ? 19.377 -11.856 7.709 1.00 29.16 291 ALA A O 1
ATOM 2313 N N . GLY A 1 292 ? 17.504 -11.126 6.711 1.00 29.59 292 GLY A N 1
ATOM 2314 C CA . GLY A 1 292 ? 18.045 -9.800 6.380 1.00 29.59 292 GLY A CA 1
ATOM 2315 C C . GLY A 1 292 ? 17.114 -8.845 5.623 1.00 29.59 292 GLY A C 1
ATOM 2316 O O . GLY A 1 292 ? 17.555 -7.784 5.192 1.00 29.59 292 GLY A O 1
ATOM 2317 N N . THR A 1 293 ? 15.835 -9.180 5.447 1.00 32.41 293 THR A N 1
ATOM 2318 C CA . THR A 1 293 ? 14.893 -8.433 4.591 1.00 32.41 293 THR A CA 1
ATOM 2319 C C . THR A 1 293 ? 13.596 -8.092 5.328 1.00 32.41 293 THR A C 1
ATOM 2321 O O . THR A 1 293 ? 12.503 -8.447 4.907 1.00 32.41 293 THR A O 1
ATOM 2324 N N . PHE A 1 294 ? 13.694 -7.350 6.433 1.00 29.03 294 PHE A N 1
ATOM 2325 C CA . PHE A 1 294 ? 12.526 -6.807 7.139 1.00 29.03 294 PHE A CA 1
ATOM 2326 C C . PHE A 1 294 ? 12.567 -5.277 7.152 1.00 29.03 294 PHE A C 1
ATOM 2328 O O . PHE A 1 294 ? 12.951 -4.648 8.12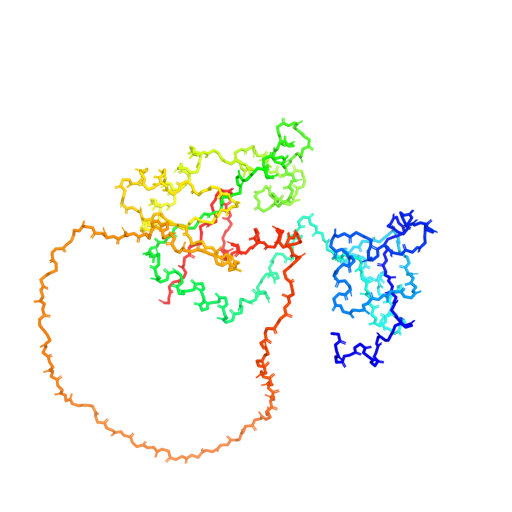8 1.00 29.03 294 PHE A O 1
ATOM 2335 N N . SER A 1 295 ? 12.183 -4.673 6.027 1.00 27.53 295 SER A N 1
ATOM 2336 C CA . SER A 1 295 ? 11.794 -3.252 5.977 1.00 27.53 295 SER A CA 1
ATOM 2337 C C . SER A 1 295 ? 10.742 -2.995 4.885 1.00 27.53 295 SER A C 1
ATOM 2339 O O . SER A 1 295 ? 9.814 -2.220 5.076 1.00 27.53 295 SER A O 1
ATOM 2341 N N . ALA A 1 296 ? 10.758 -3.770 3.792 1.00 24.75 296 ALA A N 1
ATOM 2342 C CA . ALA A 1 296 ? 9.768 -3.658 2.712 1.00 24.75 296 ALA A CA 1
ATOM 2343 C C . ALA A 1 296 ? 8.401 -4.324 2.996 1.00 24.75 296 ALA A C 1
ATOM 2345 O O . ALA A 1 296 ? 7.440 -4.088 2.267 1.00 24.75 296 ALA A O 1
ATOM 2346 N N . LEU A 1 297 ? 8.290 -5.142 4.049 1.00 25.02 297 LEU A N 1
ATOM 2347 C CA . LEU A 1 297 ? 7.063 -5.878 4.400 1.00 25.02 297 LEU A CA 1
ATOM 2348 C C . LEU A 1 297 ? 6.074 -5.076 5.267 1.00 25.02 297 LEU A C 1
ATOM 2350 O O . LEU A 1 297 ? 4.924 -5.486 5.417 1.00 25.02 297 LEU A O 1
ATOM 2354 N N . TYR A 1 298 ? 6.472 -3.912 5.790 1.00 24.91 298 TYR A N 1
ATOM 2355 C CA . TYR A 1 298 ? 5.634 -3.127 6.708 1.00 24.91 298 TYR A CA 1
ATOM 2356 C C . TYR A 1 298 ? 4.419 -2.457 6.042 1.00 24.91 298 TYR A C 1
ATOM 2358 O O . TYR A 1 298 ? 3.435 -2.167 6.717 1.00 24.91 298 TYR A O 1
ATOM 2366 N N . HIS A 1 299 ? 4.421 -2.279 4.717 1.00 27.06 299 HIS A N 1
ATOM 2367 C CA . HIS A 1 299 ? 3.257 -1.748 3.994 1.00 27.06 299 HIS A CA 1
ATOM 2368 C C . HIS A 1 299 ? 2.222 -2.813 3.597 1.00 27.06 299 HIS A C 1
ATOM 2370 O O . HIS A 1 299 ? 1.101 -2.456 3.245 1.00 27.06 299 HIS A O 1
ATOM 2376 N N . PHE A 1 300 ? 2.554 -4.105 3.688 1.00 24.67 300 PHE A N 1
ATOM 2377 C CA . PHE A 1 300 ? 1.666 -5.188 3.248 1.00 24.67 300 PHE A CA 1
ATOM 2378 C C . PHE A 1 300 ? 0.657 -5.631 4.321 1.00 24.67 300 PHE A C 1
ATOM 2380 O O . PHE A 1 300 ? -0.425 -6.110 3.991 1.00 24.67 300 PHE A O 1
ATOM 2387 N N . PHE A 1 301 ? 0.968 -5.437 5.606 1.00 23.55 301 PHE A N 1
ATOM 2388 C CA . PHE A 1 301 ? 0.141 -5.960 6.702 1.00 23.55 301 PHE A CA 1
ATOM 2389 C C . PHE A 1 301 ? -1.095 -5.110 7.025 1.00 23.55 301 PHE A C 1
ATOM 2391 O O . PHE A 1 301 ? -2.107 -5.652 7.458 1.00 23.55 301 PHE A O 1
ATOM 2398 N N . SER A 1 302 ? -1.078 -3.806 6.731 1.00 25.64 302 SER A N 1
ATOM 2399 C CA . SER A 1 302 ? -2.231 -2.930 7.000 1.00 25.64 302 SER A CA 1
ATOM 2400 C C . SER A 1 302 ? -3.402 -3.126 6.021 1.00 25.64 302 SER A C 1
ATOM 2402 O O . SER A 1 302 ? -4.443 -2.498 6.197 1.00 25.64 302 SER A O 1
ATOM 2404 N N . TRP A 1 303 ? -3.247 -3.968 4.994 1.00 27.62 303 TRP A N 1
ATOM 2405 C CA . TRP A 1 303 ? -4.255 -4.201 3.950 1.00 27.62 303 TRP A CA 1
ATOM 2406 C C . TRP A 1 303 ? -5.044 -5.510 4.151 1.00 27.62 303 TRP A C 1
ATOM 2408 O O . TRP A 1 303 ? -6.080 -5.720 3.530 1.00 27.62 303 TRP A O 1
ATOM 2418 N N . ALA A 1 304 ? -4.583 -6.388 5.049 1.00 24.66 304 ALA A N 1
ATOM 2419 C CA . ALA A 1 304 ? -5.061 -7.765 5.194 1.00 24.66 304 ALA A CA 1
ATOM 2420 C C . ALA A 1 304 ? -6.367 -7.946 6.006 1.00 24.66 304 ALA A C 1
ATOM 2422 O O . ALA A 1 304 ? -6.800 -9.078 6.196 1.00 24.66 304 ALA A O 1
ATOM 2423 N N . LEU A 1 305 ? -7.008 -6.870 6.481 1.00 26.28 305 LEU A N 1
ATOM 2424 C CA . LEU A 1 305 ? -8.173 -6.936 7.389 1.00 26.28 305 LEU A CA 1
ATOM 2425 C C . LEU A 1 305 ? -9.482 -6.367 6.812 1.00 26.28 305 LEU A C 1
ATOM 2427 O O . LEU A 1 305 ? -10.473 -6.241 7.531 1.00 26.28 305 LEU A O 1
ATOM 2431 N N . SER A 1 306 ? -9.519 -6.056 5.516 1.00 28.84 306 SER A N 1
ATOM 2432 C CA . SER A 1 306 ? -10.706 -5.508 4.851 1.00 28.84 306 SER A CA 1
ATOM 2433 C C . SER A 1 306 ? -11.302 -6.540 3.898 1.00 28.84 306 SER A C 1
ATOM 2435 O O . SER A 1 306 ? -10.961 -6.594 2.718 1.00 28.84 306 SER A O 1
ATOM 2437 N N . GLY A 1 307 ? -12.176 -7.394 4.426 1.00 27.70 307 GLY A N 1
ATOM 2438 C CA . GLY A 1 307 ? -12.961 -8.338 3.638 1.00 27.70 307 GLY A CA 1
ATOM 2439 C C . GLY A 1 307 ? -14.434 -8.262 4.018 1.00 27.70 307 GLY A C 1
ATOM 2440 O O . GLY A 1 307 ? -14.743 -8.470 5.184 1.00 27.70 307 GLY A O 1
ATOM 2441 N N . LEU A 1 308 ? -15.278 -8.064 2.997 1.00 34.62 308 LEU A N 1
ATOM 2442 C CA . LEU A 1 308 ? -16.751 -8.121 2.958 1.00 34.62 308 LEU A CA 1
ATOM 2443 C C . LEU A 1 308 ? -17.467 -6.845 3.431 1.00 34.62 308 LEU A C 1
ATOM 2445 O O . LEU A 1 308 ? -17.391 -6.546 4.606 1.00 34.62 308 LEU A O 1
ATOM 2449 N N . TYR A 1 309 ? -18.156 -6.135 2.518 1.00 31.06 309 TYR A N 1
ATOM 2450 C CA . TYR A 1 309 ? -19.566 -5.714 2.660 1.00 31.06 309 TYR A CA 1
ATOM 2451 C C . TYR A 1 309 ? -20.133 -5.082 1.366 1.00 31.06 309 TYR A C 1
ATOM 2453 O O . TYR A 1 309 ? -19.585 -4.126 0.816 1.00 31.06 309 TYR A O 1
ATOM 2461 N N . GLU A 1 310 ? -21.270 -5.618 0.907 1.00 35.09 310 GLU A N 1
ATOM 2462 C CA . GLU A 1 310 ? -22.317 -4.894 0.175 1.00 35.09 310 GLU A CA 1
ATOM 2463 C C . GLU A 1 310 ? -23.252 -4.302 1.236 1.00 35.09 310 GLU A C 1
ATOM 2465 O O . GLU A 1 310 ? -24.097 -5.016 1.752 1.00 35.09 310 GLU A O 1
ATOM 2470 N N . THR A 1 311 ? -23.064 -3.038 1.610 1.00 28.83 311 THR A N 1
ATOM 2471 C CA . THR A 1 311 ? -24.114 -2.069 1.987 1.00 28.83 311 THR A CA 1
ATOM 2472 C C . THR A 1 311 ? -23.421 -0.770 2.382 1.00 28.83 311 THR A C 1
ATOM 2474 O O . THR A 1 311 ? -22.453 -0.777 3.137 1.00 28.83 311 THR A O 1
ATOM 2477 N N . GLY A 1 312 ? -23.883 0.346 1.820 1.00 33.69 312 GLY A N 1
ATOM 2478 C CA . GLY A 1 312 ? -23.265 1.655 1.996 1.00 33.69 312 GLY A CA 1
ATOM 2479 C C . GLY A 1 312 ? -23.198 2.118 3.453 1.00 33.69 312 GLY A C 1
ATOM 2480 O O . GLY A 1 312 ? -24.128 1.910 4.226 1.00 33.69 312 GLY A O 1
ATOM 2481 N N . VAL A 1 313 ? -22.118 2.853 3.736 1.00 29.33 313 VAL A N 1
ATOM 2482 C CA . VAL A 1 313 ? -21.756 3.543 4.988 1.00 29.33 313 VAL A CA 1
ATOM 2483 C C . VAL A 1 313 ? -21.042 2.656 6.023 1.00 29.33 313 VAL A C 1
ATOM 2485 O O . VAL A 1 313 ? -21.616 2.245 7.026 1.00 29.33 313 VAL A O 1
ATOM 2488 N N . GLU A 1 314 ? -19.736 2.442 5.813 1.00 34.69 314 GLU A N 1
ATOM 2489 C CA . GLU A 1 314 ? -18.813 1.957 6.850 1.00 34.69 314 GLU A CA 1
ATOM 2490 C C . GLU A 1 314 ? -18.415 3.111 7.796 1.00 34.69 314 GLU A C 1
ATOM 2492 O O . GLU A 1 314 ? -17.894 4.140 7.351 1.00 34.69 314 GLU A O 1
ATOM 2497 N N . PRO A 1 315 ? -18.617 2.980 9.115 1.00 34.28 315 PRO A N 1
ATOM 2498 C CA . PRO A 1 315 ? -18.074 3.917 10.083 1.00 34.28 315 PRO A CA 1
ATOM 2499 C C . PRO A 1 315 ? -16.571 3.672 10.245 1.00 34.28 315 PRO A C 1
ATOM 2501 O O . PRO A 1 315 ? -16.130 2.652 10.771 1.00 34.28 315 PRO A O 1
ATOM 2504 N N . CYS A 1 316 ? -15.782 4.664 9.839 1.00 47.22 316 CYS A N 1
ATOM 2505 C CA . CYS A 1 316 ? -14.322 4.621 9.744 1.00 47.22 316 CYS A CA 1
ATOM 2506 C C . CYS A 1 316 ? -13.520 4.580 11.050 1.00 47.22 316 CYS A C 1
ATOM 2508 O O . CYS A 1 316 ? -12.408 5.097 11.133 1.00 47.22 316 CYS A O 1
ATOM 2510 N N . LEU A 1 317 ? -14.066 3.931 12.068 1.00 38.84 317 LEU A N 1
ATOM 2511 C CA . LEU A 1 317 ? -13.329 3.581 13.271 1.00 38.84 317 LEU A CA 1
ATOM 2512 C C . LEU A 1 317 ? -13.225 2.074 13.488 1.00 38.84 317 LEU A C 1
ATOM 2514 O O . LEU A 1 317 ? -12.336 1.662 14.224 1.00 38.84 317 LEU A O 1
ATOM 2518 N N . ILE A 1 318 ? -14.071 1.237 12.880 1.00 33.22 318 ILE A N 1
ATOM 2519 C CA . ILE A 1 318 ? -14.098 -0.203 13.167 1.00 33.22 318 ILE A CA 1
ATOM 2520 C C . ILE A 1 318 ? -14.554 -0.955 11.913 1.00 33.22 318 ILE A C 1
ATOM 2522 O O . ILE A 1 318 ? -15.689 -0.798 11.479 1.00 33.22 318 ILE A O 1
ATOM 2526 N N . SER A 1 319 ? -13.672 -1.787 11.352 1.00 27.03 319 SER A N 1
ATOM 2527 C CA . SER A 1 319 ? -14.055 -2.826 10.385 1.00 27.03 319 SER A CA 1
ATOM 2528 C C . SER A 1 319 ? -14.771 -3.938 11.157 1.00 27.03 319 SER A C 1
ATOM 2530 O O . SER A 1 319 ? -14.141 -4.871 11.656 1.00 27.03 319 SER A O 1
ATOM 2532 N N . SER A 1 320 ? -16.081 -3.797 11.364 1.00 27.66 320 SER A N 1
ATOM 2533 C CA . SER A 1 320 ? -16.916 -4.875 11.894 1.00 27.66 320 SER A CA 1
ATOM 2534 C C . SER A 1 320 ? -17.354 -5.768 10.734 1.00 27.66 320 SER A C 1
ATOM 2536 O O . SER A 1 320 ? -18.256 -5.409 9.984 1.00 27.66 320 SER A O 1
ATOM 2538 N N . GLN A 1 321 ? -16.721 -6.933 10.589 1.00 27.97 321 GLN A N 1
ATOM 2539 C CA . GLN A 1 321 ? -17.240 -8.007 9.743 1.00 27.97 321 GLN A CA 1
ATOM 2540 C C . GLN A 1 321 ? -18.478 -8.614 10.410 1.00 27.97 321 GLN A C 1
ATOM 2542 O O . GLN A 1 321 ? -18.363 -9.295 11.430 1.00 27.97 321 GLN A O 1
ATOM 2547 N N . GLU A 1 322 ? -19.657 -8.388 9.844 1.00 25.77 322 GLU A N 1
ATOM 2548 C CA . GLU A 1 322 ? -20.836 -9.214 10.136 1.00 25.77 322 GLU A CA 1
ATOM 2549 C C . GLU A 1 322 ? -20.735 -10.513 9.294 1.00 25.77 322 GLU A C 1
ATOM 2551 O O . GLU A 1 322 ? -20.345 -10.519 8.124 1.00 25.77 322 GLU A O 1
ATOM 2556 N N . LEU A 1 323 ? -21.003 -11.644 9.949 1.00 32.78 323 LEU A N 1
ATOM 2557 C CA . LEU A 1 323 ? -20.877 -12.995 9.407 1.00 32.78 323 LEU A CA 1
ATOM 2558 C C . LEU A 1 323 ? -22.150 -13.424 8.684 1.00 32.78 323 LEU A C 1
ATOM 2560 O O . LEU A 1 323 ? -23.244 -13.319 9.232 1.00 32.78 323 LEU A O 1
ATOM 2564 N N . TRP A 1 324 ? -21.975 -14.052 7.523 1.00 22.78 324 TRP A N 1
ATOM 2565 C CA . TRP A 1 324 ? -22.936 -15.021 7.007 1.00 22.78 324 TRP A CA 1
ATOM 2566 C C . TRP A 1 324 ? -22.824 -16.335 7.799 1.00 22.78 324 TRP A C 1
ATOM 2568 O O . TRP A 1 324 ? -21.724 -16.859 7.989 1.00 22.78 324 TRP A O 1
ATOM 2578 N N . ALA A 1 325 ? -23.964 -16.869 8.237 1.00 22.25 325 ALA A N 1
ATOM 2579 C CA . ALA A 1 325 ? -24.138 -18.272 8.620 1.00 22.25 325 ALA A CA 1
ATOM 2580 C C . ALA A 1 325 ? -24.770 -19.043 7.436 1.00 22.25 325 ALA A C 1
ATOM 2582 O O . ALA A 1 325 ? -25.459 -18.406 6.635 1.00 22.25 325 ALA A O 1
ATOM 2583 N N . PRO A 1 326 ? -24.532 -20.363 7.286 1.00 28.61 326 PRO A N 1
ATOM 2584 C CA . PRO A 1 326 ? -25.258 -21.196 6.324 1.00 28.61 326 PRO A CA 1
ATOM 2585 C C . PRO A 1 326 ? -26.746 -21.347 6.660 1.00 28.61 326 PRO A C 1
ATOM 2587 O O . PRO A 1 326 ? -27.094 -21.317 7.865 1.00 28.61 326 PRO A O 1
#

Secondary structure (DSSP, 8-state):
-TTTHHHHS-GGG-EEEEEHHHHTTSTTSSS--TTSSTTHHHHHHTTT---SEEEEE-S--SSGGGHHHHHHHS-TTT-S--B-SS-SS-SSPPGGGGGGGGG-PPPHHHHHHHHHHHHHH--SSEEEEEE--SHHHHHHHHHHHTT-S-S--TTTHHHH-S-TTTPPPPPHHHHS--HHHHHHHHHHHHHHHT-SEEEEEESS---HHHHHHHTTTSSEEE--------S-------------------PPPPP-----------------PPP---------------S---STTTTTGGGTT-----SS---TT----PPPP-